Protein AF-A0A7X8I7T5-F1 (afdb_monomer_lite)

pLDDT: mean 73.9, std 13.93, range [36.28, 92.31]

Sequence (239 aa):
MKRLLLLLMLLLLLATALSAATGNLLLDAVVFGLDVATKAGKGKVEVTFPDEEEAISIRRVSLKKMRTTFEEHDFLVLDYEQRLEIYNRLSVPVAWPIAKNVIIGFGKGSKLQRDTIGSITGIVMDSASTVAVGTGLTLIIFDAILVGILGGEENIEYDELKTTAENLLFGGLIGLGVSRVVQGIMPTVYGLRYNKVLRTGLGLAKDKSDALSPSLGFAPIPTRDGRLQWQIAARIPLQ

Secondary structure (DSSP, 8-state):
-HHHHHHHHHHHHHHHHHHHHHHHHHHHHHHHHHHHHTTTT---EEE--TT-SS-EEE----HHHHHHHHHHS-GGGS-HHHHHHHHHHHPPPSHHHHHHHHHT-TTHHHHHTT-HHHHHHHHHHHHHHHHHHHHHHHHHHHHHHIIIIIS-S---S--HHHHHHHHHHHHHHHHHHHHHHHHHHHHHHHHHHHHHHHHHHTTB-TTS-BTTS-EEEEEEEE-TTS-EEEEEEEE----

Radius of gyration: 28.65 Å; chains: 1; bounding box: 88×29×82 Å

Structure (mmCIF, N/CA/C/O backbone):
data_AF-A0A7X8I7T5-F1
#
_entry.id   AF-A0A7X8I7T5-F1
#
loop_
_atom_site.group_PDB
_atom_site.id
_atom_site.type_symbol
_atom_site.label_atom_id
_atom_site.label_alt_id
_atom_site.label_comp_id
_atom_site.label_asym_id
_atom_site.label_entity_id
_atom_site.label_seq_id
_atom_site.pdbx_PDB_ins_code
_atom_site.Cartn_x
_atom_site.Cartn_y
_atom_site.Cartn_z
_atom_site.occupancy
_atom_site.B_iso_or_equiv
_atom_site.auth_seq_id
_atom_site.auth_comp_id
_atom_site.auth_asym_id
_atom_site.auth_atom_id
_atom_site.pdbx_PDB_model_num
ATOM 1 N N . MET A 1 1 ? 34.690 16.216 -36.570 1.00 46.81 1 MET A N 1
ATOM 2 C CA . MET A 1 1 ? 33.240 16.235 -36.261 1.00 46.81 1 MET A CA 1
ATOM 3 C C . MET A 1 1 ? 32.771 14.987 -35.511 1.00 46.81 1 MET A C 1
ATOM 5 O O . MET A 1 1 ? 32.241 15.147 -34.423 1.00 46.81 1 MET A O 1
ATOM 9 N N . LYS A 1 2 ? 33.052 13.761 -35.984 1.00 38.62 2 LYS A N 1
ATOM 10 C CA . LYS A 1 2 ? 32.644 12.504 -35.310 1.00 38.62 2 LYS A CA 1
ATOM 11 C C . LYS A 1 2 ? 33.072 12.390 -33.829 1.00 38.62 2 LYS A C 1
ATOM 13 O O . LYS A 1 2 ? 32.268 12.014 -32.991 1.00 38.62 2 LYS A O 1
ATOM 18 N N . ARG A 1 3 ? 34.301 12.804 -33.480 1.00 43.75 3 ARG A N 1
ATOM 19 C CA . ARG A 1 3 ? 34.809 12.795 -32.087 1.00 43.75 3 ARG A CA 1
ATOM 20 C C . ARG A 1 3 ? 34.140 13.828 -31.167 1.00 43.75 3 ARG A C 1
ATOM 22 O O . ARG A 1 3 ? 33.988 13.572 -29.982 1.00 43.75 3 ARG A O 1
ATOM 29 N N . LEU A 1 4 ? 33.721 14.970 -31.719 1.00 45.03 4 LEU A N 1
ATOM 30 C CA . LEU A 1 4 ? 33.000 16.014 -30.981 1.00 45.03 4 LEU A CA 1
ATOM 31 C C . LEU A 1 4 ? 31.572 15.550 -30.660 1.00 45.03 4 LEU A C 1
ATOM 33 O O . LEU A 1 4 ? 31.099 15.746 -29.549 1.00 45.03 4 LEU A O 1
ATOM 37 N N . LEU A 1 5 ? 30.926 14.870 -31.613 1.00 49.66 5 LEU A N 1
ATOM 38 C CA . LEU A 1 5 ? 29.599 14.277 -31.442 1.00 49.66 5 LEU A CA 1
ATOM 39 C C . LEU A 1 5 ? 29.605 13.157 -30.385 1.00 49.66 5 LEU A C 1
ATOM 41 O O . LEU A 1 5 ? 28.701 13.082 -29.563 1.00 49.66 5 LEU A O 1
ATOM 45 N N . LEU A 1 6 ? 30.667 12.345 -30.364 1.00 45.38 6 LEU A N 1
ATOM 46 C CA . LEU A 1 6 ? 30.908 11.302 -29.358 1.00 45.38 6 LEU A CA 1
ATOM 47 C C . LEU A 1 6 ? 31.056 11.887 -27.949 1.00 45.38 6 LEU A C 1
ATOM 49 O O . LEU A 1 6 ? 30.456 11.389 -27.002 1.00 45.38 6 LEU A O 1
ATOM 53 N N . LEU A 1 7 ? 31.810 12.981 -27.822 1.00 51.44 7 LEU A N 1
ATOM 54 C CA . LEU A 1 7 ? 31.984 13.689 -26.556 1.00 51.44 7 LEU A CA 1
ATOM 55 C C . LEU A 1 7 ? 30.669 14.333 -26.089 1.00 51.44 7 LEU A C 1
ATOM 57 O O . LEU A 1 7 ? 30.378 14.331 -24.898 1.00 51.44 7 LEU A O 1
ATOM 61 N N . LEU A 1 8 ? 29.846 14.810 -27.028 1.00 52.44 8 LEU A N 1
ATOM 62 C CA . LEU A 1 8 ? 28.540 15.411 -26.758 1.00 52.44 8 LEU A CA 1
ATOM 63 C C . LEU A 1 8 ? 27.481 14.365 -26.367 1.00 52.44 8 LEU A C 1
ATOM 65 O O . LEU A 1 8 ? 26.708 14.615 -25.449 1.00 52.44 8 LEU A O 1
ATOM 69 N N . MET A 1 9 ? 27.491 13.174 -26.980 1.00 53.66 9 MET A N 1
ATOM 70 C CA . MET A 1 9 ? 26.660 12.038 -26.553 1.00 53.66 9 MET A CA 1
ATOM 71 C C . MET A 1 9 ? 27.095 11.479 -25.199 1.00 53.66 9 MET A C 1
ATOM 73 O O . MET A 1 9 ? 26.235 11.176 -24.377 1.00 53.66 9 MET A O 1
ATOM 77 N N . LEU A 1 10 ? 28.403 11.385 -24.932 1.00 57.81 10 LEU A N 1
ATOM 78 C CA . LEU A 1 10 ? 28.919 10.970 -23.625 1.00 57.81 10 LEU A CA 1
ATOM 79 C C . LEU A 1 10 ? 28.536 11.985 -22.537 1.00 57.81 10 LEU A C 1
ATOM 81 O O . LEU A 1 10 ? 28.133 11.590 -21.448 1.00 57.81 10 LEU A O 1
ATOM 85 N N . LEU A 1 11 ? 28.594 13.286 -22.847 1.00 52.19 11 LEU A N 1
ATOM 86 C CA . LEU A 1 11 ? 28.099 14.360 -21.980 1.00 52.19 11 LEU A CA 1
ATOM 87 C C . LEU A 1 11 ? 26.582 14.301 -21.786 1.00 52.19 11 LEU A C 1
ATOM 89 O O . LEU A 1 11 ? 26.127 14.564 -20.680 1.0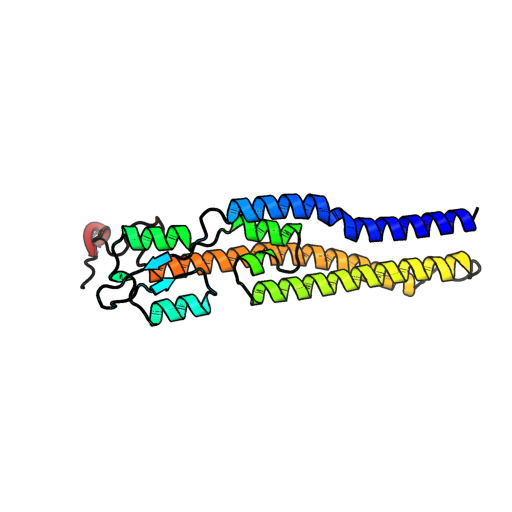0 52.19 11 LEU A O 1
ATOM 93 N N . LEU A 1 12 ? 25.802 13.912 -22.800 1.00 50.94 12 LEU A N 1
ATOM 94 C CA . LEU A 1 12 ? 24.357 13.689 -22.666 1.00 50.94 12 LEU A CA 1
ATOM 95 C C . LEU A 1 12 ? 24.042 12.458 -21.796 1.00 50.94 12 LEU A C 1
ATOM 97 O O . LEU A 1 12 ? 23.116 12.495 -20.989 1.00 50.94 12 LEU A O 1
ATOM 101 N N . LEU A 1 13 ? 24.825 11.383 -21.918 1.00 54.41 13 LEU A N 1
ATOM 102 C CA . LEU A 1 13 ? 24.761 10.174 -21.083 1.00 54.41 13 LEU A CA 1
ATOM 103 C C . LEU A 1 13 ? 25.134 10.472 -19.627 1.00 54.41 13 LEU A C 1
ATOM 105 O O . LEU A 1 13 ? 24.438 10.059 -18.702 1.00 54.41 13 LEU A O 1
ATOM 109 N N . LEU A 1 14 ? 26.193 11.255 -19.419 1.00 48.75 14 LEU A N 1
ATOM 110 C CA . LEU A 1 14 ? 26.582 11.749 -18.102 1.00 48.75 14 LEU A CA 1
ATOM 111 C C . LEU A 1 14 ? 25.528 12.702 -17.542 1.00 48.75 14 LEU A C 1
ATOM 113 O O . LEU A 1 14 ? 25.188 12.571 -16.376 1.00 48.75 14 LEU A O 1
ATOM 117 N N . ALA A 1 15 ? 24.956 13.598 -18.349 1.00 48.66 15 ALA A N 1
ATOM 118 C CA . ALA A 1 15 ? 23.913 14.528 -17.920 1.00 48.66 15 ALA A CA 1
ATOM 119 C C . ALA A 1 15 ? 22.591 13.820 -17.589 1.00 48.66 15 ALA A C 1
ATOM 121 O O . ALA A 1 15 ? 21.932 14.202 -16.626 1.00 48.66 15 ALA A O 1
ATOM 122 N N . THR A 1 16 ? 22.207 12.770 -18.319 1.00 50.34 16 THR A N 1
ATOM 123 C CA . THR A 1 16 ? 21.005 11.963 -18.029 1.00 50.34 16 THR A CA 1
ATOM 124 C C . THR A 1 16 ? 21.201 11.060 -16.810 1.00 50.34 16 THR A C 1
ATOM 126 O O . THR A 1 16 ? 20.302 10.978 -15.973 1.00 50.34 16 THR A O 1
ATOM 129 N N . ALA A 1 17 ? 22.395 10.489 -16.620 1.00 48.94 17 ALA A N 1
ATOM 130 C CA . ALA A 1 17 ? 22.768 9.791 -15.387 1.00 48.94 17 ALA A CA 1
ATOM 131 C C . ALA A 1 17 ? 22.838 10.744 -14.176 1.00 48.94 17 ALA A C 1
ATOM 133 O O . ALA A 1 17 ? 22.371 10.402 -13.088 1.00 48.94 17 ALA A O 1
ATOM 134 N N . LEU A 1 18 ? 23.336 11.974 -14.362 1.00 36.28 18 LEU A N 1
ATOM 135 C CA . LEU A 1 18 ? 23.329 13.012 -13.327 1.00 36.28 18 LEU A CA 1
ATOM 136 C C . LEU A 1 18 ? 21.911 13.517 -13.045 1.00 36.28 18 LEU A C 1
ATOM 138 O O . LEU A 1 18 ? 21.601 13.801 -11.895 1.00 36.28 18 LEU A O 1
ATOM 142 N N . SER A 1 19 ? 21.032 13.583 -14.050 1.00 42.19 19 SER A N 1
ATOM 143 C CA . SER A 1 19 ? 19.615 13.957 -13.898 1.00 42.19 19 SER A CA 1
ATOM 144 C C . SER A 1 19 ? 18.810 12.874 -13.176 1.00 42.19 19 SER A C 1
ATOM 146 O O . SER A 1 19 ? 17.924 13.202 -12.391 1.00 42.19 19 SER A O 1
ATOM 148 N N . ALA A 1 20 ? 19.164 11.595 -13.346 1.00 46.34 20 ALA A N 1
ATOM 149 C CA . ALA A 1 20 ? 18.649 10.496 -12.525 1.00 46.34 20 ALA A CA 1
ATOM 150 C C . ALA A 1 20 ? 19.131 10.578 -11.059 1.00 46.34 20 ALA A C 1
ATOM 152 O O . ALA A 1 20 ? 18.440 10.111 -10.155 1.00 46.34 20 ALA A O 1
ATOM 153 N N . ALA A 1 21 ? 20.280 11.218 -10.806 1.00 41.03 21 ALA A N 1
ATOM 154 C CA . ALA A 1 21 ? 20.811 11.457 -9.462 1.00 41.03 21 ALA A CA 1
ATOM 155 C C . ALA A 1 21 ? 20.331 12.781 -8.819 1.00 41.03 21 ALA A C 1
ATOM 157 O O . ALA A 1 21 ? 20.193 12.847 -7.600 1.00 41.03 21 ALA A O 1
ATOM 158 N N . THR A 1 22 ? 20.042 13.825 -9.608 1.00 40.91 22 THR A N 1
ATOM 159 C CA . THR A 1 22 ? 19.719 15.189 -9.125 1.00 40.91 22 THR A CA 1
ATOM 160 C C . THR A 1 22 ? 18.258 15.599 -9.296 1.00 40.91 22 THR A C 1
ATOM 162 O O . THR A 1 22 ? 17.783 16.438 -8.529 1.00 40.91 22 THR A O 1
ATOM 165 N N . GLY A 1 23 ? 17.493 14.947 -10.183 1.00 42.47 23 GLY A N 1
ATOM 166 C CA . GLY A 1 23 ? 16.029 15.085 -10.256 1.00 42.47 23 GLY A CA 1
ATOM 167 C C . GLY A 1 23 ? 15.320 14.682 -8.954 1.00 42.47 23 GLY A C 1
ATOM 168 O O . GLY A 1 23 ? 14.184 15.081 -8.707 1.00 42.47 23 GLY A O 1
ATOM 169 N N . ASN A 1 24 ? 16.034 13.971 -8.076 1.00 52.19 24 ASN A N 1
ATOM 170 C CA . ASN A 1 24 ? 15.606 13.646 -6.725 1.00 52.19 24 ASN A CA 1
ATOM 171 C C . ASN A 1 24 ? 15.614 14.836 -5.765 1.00 52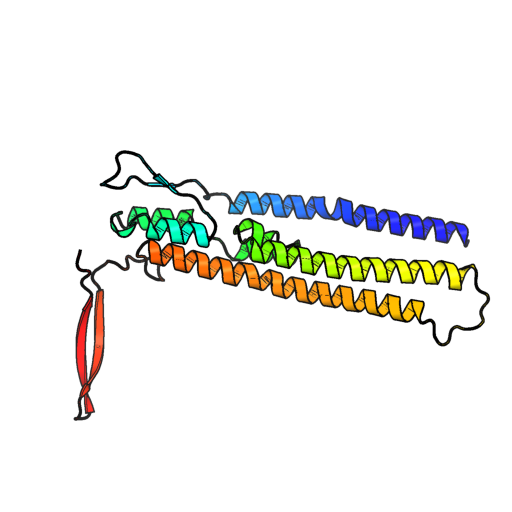.19 24 ASN A C 1
ATOM 17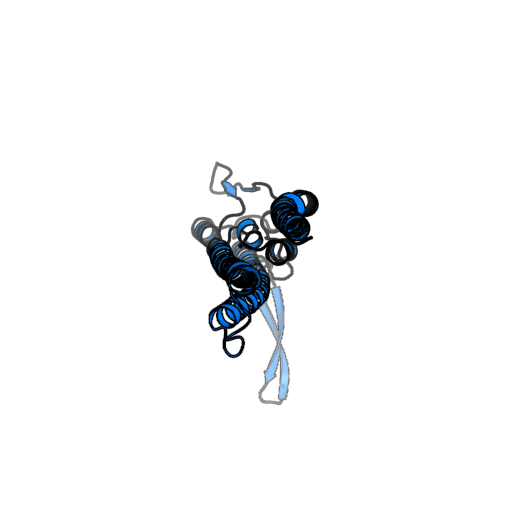3 O O . ASN A 1 24 ? 14.878 14.777 -4.803 1.00 52.19 24 ASN A O 1
ATOM 177 N N . LEU A 1 25 ? 16.364 15.925 -5.961 1.00 50.84 25 LEU A N 1
ATOM 178 C CA . LEU A 1 25 ? 16.491 16.930 -4.888 1.00 50.84 25 LEU A CA 1
ATOM 179 C C . LEU A 1 25 ? 15.225 17.775 -4.687 1.00 50.84 25 LEU A C 1
ATOM 181 O O . LEU A 1 25 ? 14.799 17.980 -3.553 1.00 50.84 25 LEU A O 1
ATOM 185 N N . LEU A 1 26 ? 14.590 18.236 -5.770 1.00 53.12 26 LEU A N 1
ATOM 186 C CA . LEU A 1 26 ? 13.339 19.002 -5.676 1.00 53.12 26 LEU A CA 1
ATOM 187 C C . LEU A 1 26 ? 12.146 18.100 -5.350 1.00 53.12 26 LEU A C 1
ATOM 189 O O . LEU A 1 26 ? 11.319 18.459 -4.512 1.00 53.12 26 LEU A O 1
ATOM 193 N N . LEU A 1 27 ? 12.076 16.914 -5.963 1.00 56.34 27 LEU A N 1
ATOM 194 C CA . LEU A 1 27 ? 11.039 15.936 -5.643 1.00 56.34 27 LEU A CA 1
ATOM 195 C C . LEU A 1 27 ? 11.195 15.399 -4.219 1.00 56.34 27 LEU A C 1
ATOM 197 O O . LEU A 1 27 ? 10.199 15.358 -3.509 1.00 56.34 27 LEU A O 1
ATOM 201 N N . ASP A 1 28 ? 12.401 15.072 -3.751 1.00 60.19 28 ASP A N 1
ATOM 202 C CA . ASP A 1 28 ? 12.624 14.632 -2.369 1.00 60.19 28 ASP A CA 1
ATOM 203 C C . ASP A 1 28 ? 12.369 15.761 -1.378 1.00 60.19 28 ASP A C 1
ATOM 205 O O . ASP A 1 28 ? 11.808 15.481 -0.328 1.00 60.19 28 ASP A O 1
ATOM 209 N N . ALA A 1 29 ? 12.691 17.022 -1.682 1.00 60.16 29 ALA A N 1
ATOM 210 C CA . ALA A 1 29 ? 12.359 18.141 -0.797 1.00 60.16 29 ALA A CA 1
ATOM 211 C C . ALA A 1 29 ? 10.838 18.343 -0.668 1.00 60.16 29 ALA A C 1
ATOM 213 O O . ALA A 1 29 ? 10.324 18.472 0.445 1.00 60.16 29 ALA A O 1
ATOM 214 N N . VAL A 1 30 ? 10.098 18.308 -1.784 1.00 62.25 30 VAL A N 1
ATOM 215 C CA . VAL A 1 30 ? 8.625 18.398 -1.784 1.00 62.25 30 VAL A CA 1
ATOM 216 C C . VAL A 1 30 ? 8.007 17.183 -1.091 1.00 62.25 30 VAL A C 1
ATOM 218 O O . VAL A 1 30 ? 7.112 17.326 -0.257 1.00 62.25 30 VAL A O 1
ATOM 221 N N . VAL A 1 31 ? 8.509 15.982 -1.382 1.00 67.25 31 VAL A N 1
ATOM 222 C CA . VAL A 1 31 ? 8.061 14.730 -0.762 1.00 67.25 31 VAL A CA 1
ATOM 223 C C . VAL A 1 31 ? 8.371 14.714 0.726 1.00 67.25 31 VAL A C 1
ATOM 225 O O . VAL A 1 31 ? 7.532 14.271 1.506 1.00 67.25 31 VAL A O 1
ATOM 228 N N . PHE A 1 32 ? 9.538 15.199 1.137 1.00 65.94 32 PHE A N 1
ATOM 229 C CA . PHE A 1 32 ? 9.932 15.315 2.534 1.00 65.94 32 PHE A CA 1
ATOM 230 C C . PHE A 1 32 ? 9.045 16.327 3.260 1.00 65.94 32 PHE A C 1
ATOM 232 O O . PHE A 1 32 ? 8.512 16.010 4.323 1.00 65.94 32 PHE A O 1
ATOM 239 N N . GLY A 1 33 ? 8.799 17.495 2.659 1.00 60.97 33 GLY A N 1
ATOM 240 C CA . GLY A 1 33 ? 7.882 18.504 3.190 1.00 60.97 33 GLY A CA 1
ATOM 241 C C . GLY A 1 33 ? 6.463 17.961 3.391 1.00 60.97 33 GLY A C 1
ATOM 242 O O . GLY A 1 33 ? 5.884 18.130 4.466 1.00 60.97 33 GLY A O 1
ATOM 243 N N . LEU A 1 34 ? 5.923 17.223 2.413 1.00 66.56 34 LEU A N 1
ATOM 244 C CA . LEU A 1 34 ? 4.603 16.594 2.543 1.00 66.56 34 LEU A CA 1
ATOM 245 C C . LEU A 1 34 ? 4.599 15.386 3.495 1.00 66.56 34 LEU A C 1
ATOM 247 O O . LEU A 1 34 ? 3.617 15.158 4.203 1.00 66.56 34 LEU A O 1
ATOM 251 N N . ASP A 1 35 ? 5.688 14.619 3.574 1.00 69.06 35 ASP A N 1
ATOM 252 C CA . ASP A 1 35 ? 5.851 13.554 4.570 1.00 69.06 35 ASP A CA 1
ATOM 253 C C . ASP A 1 35 ? 5.826 14.125 5.993 1.00 69.06 35 ASP A C 1
ATOM 255 O O . ASP A 1 35 ? 5.222 13.519 6.880 1.00 69.06 35 ASP A O 1
ATOM 259 N N . VAL A 1 36 ? 6.464 15.276 6.220 1.00 64.75 36 VAL A N 1
ATOM 260 C CA . VAL A 1 36 ? 6.452 15.978 7.511 1.00 64.75 36 VAL A CA 1
ATOM 261 C C . VAL A 1 36 ? 5.051 16.517 7.808 1.00 64.75 36 VAL A C 1
ATOM 263 O O . VAL A 1 36 ? 4.506 16.220 8.873 1.00 64.75 36 VAL A O 1
ATOM 266 N N . ALA A 1 37 ? 4.414 17.195 6.849 1.00 59.91 37 ALA A N 1
ATOM 267 C CA . ALA A 1 37 ? 3.061 17.732 7.011 1.00 59.91 37 ALA A CA 1
ATOM 268 C C . ALA A 1 37 ? 2.021 16.635 7.298 1.00 59.91 37 ALA A C 1
ATOM 270 O O . ALA A 1 37 ? 1.160 16.787 8.160 1.00 59.91 37 ALA A O 1
ATOM 271 N N . THR A 1 38 ? 2.132 15.477 6.641 1.00 62.22 38 THR A N 1
ATOM 272 C CA . THR A 1 38 ? 1.220 14.343 6.867 1.00 62.22 38 THR A CA 1
ATOM 273 C C . THR A 1 38 ? 1.568 13.511 8.102 1.00 62.22 38 THR A C 1
ATOM 275 O O . THR A 1 38 ? 0.809 12.602 8.452 1.00 62.22 38 THR A O 1
ATOM 278 N N . LYS A 1 39 ? 2.717 13.742 8.750 1.00 62.03 39 LYS A N 1
ATOM 279 C CA . LYS A 1 39 ? 3.079 13.132 10.041 1.00 62.03 39 LYS A CA 1
ATOM 280 C C . LYS A 1 39 ? 2.595 13.944 11.242 1.00 62.03 39 LYS A C 1
ATOM 282 O O . LYS A 1 39 ? 2.525 13.365 12.326 1.00 62.03 39 LYS A O 1
ATOM 287 N N . ALA A 1 40 ? 2.217 15.211 11.063 1.00 44.91 40 ALA A N 1
ATOM 288 C CA . ALA A 1 40 ? 1.572 16.004 12.105 1.00 44.91 40 ALA A CA 1
ATOM 289 C C . ALA A 1 40 ? 0.288 15.284 12.572 1.00 44.91 40 ALA A C 1
ATOM 291 O O . ALA A 1 40 ? -0.642 15.089 11.794 1.00 44.91 40 ALA A O 1
ATOM 292 N N . GLY A 1 41 ? 0.289 14.779 13.812 1.00 47.97 41 GLY A N 1
ATOM 293 C CA . GLY A 1 41 ? -0.805 13.988 14.401 1.00 47.97 41 GLY A CA 1
ATOM 294 C C . GLY A 1 41 ? -0.563 12.474 14.530 1.00 47.97 41 GLY A C 1
ATOM 295 O O . GLY A 1 41 ? -1.400 11.768 15.088 1.00 47.97 41 GLY A O 1
ATOM 296 N N . LYS A 1 42 ? 0.578 11.943 14.064 1.00 60.81 42 LYS A N 1
ATOM 297 C CA . LYS A 1 42 ? 0.902 10.501 14.129 1.00 60.81 42 LYS A CA 1
ATOM 298 C C . LYS A 1 42 ? 1.764 10.161 15.348 1.00 60.81 42 LYS A C 1
ATOM 300 O O . LYS A 1 42 ? 2.952 9.877 15.213 1.00 60.81 42 LYS A O 1
ATOM 305 N N . GLY A 1 43 ? 1.157 10.190 16.530 1.00 63.91 43 GLY A N 1
ATOM 306 C CA . GLY A 1 43 ? 1.796 9.804 17.793 1.00 63.91 43 GLY A CA 1
ATOM 307 C C . GLY A 1 43 ? 1.367 8.424 18.293 1.00 63.91 43 GLY A C 1
ATOM 308 O O . GLY A 1 43 ? 0.335 7.895 17.880 1.00 63.91 43 GLY A O 1
ATOM 309 N N . LYS A 1 44 ? 2.171 7.851 19.196 1.00 72.06 44 LYS A N 1
ATOM 310 C CA . LYS A 1 44 ? 1.742 6.794 20.125 1.00 72.06 44 LYS A CA 1
ATOM 311 C C . LYS A 1 44 ? 0.498 7.298 20.877 1.00 72.06 44 LYS A C 1
ATOM 313 O O . LYS A 1 44 ? 0.433 8.481 21.211 1.00 72.06 44 LYS A O 1
ATOM 318 N N . VAL A 1 45 ? -0.479 6.428 21.089 1.00 79.38 45 VAL A N 1
ATOM 319 C CA . VAL A 1 45 ? -1.626 6.678 21.966 1.00 79.38 45 VAL A CA 1
ATOM 320 C C . VAL A 1 45 ? -1.460 5.761 23.159 1.00 79.38 45 VAL A C 1
ATOM 322 O O . VAL A 1 45 ? -1.215 4.572 22.978 1.00 79.38 45 VAL A O 1
ATOM 325 N N . GLU A 1 46 ? -1.511 6.320 24.355 1.00 80.19 46 GLU A N 1
ATOM 326 C CA . GLU A 1 46 ? -1.476 5.545 25.590 1.00 80.19 46 GLU A CA 1
ATOM 327 C C . GLU A 1 46 ? -2.915 5.355 26.046 1.00 80.19 46 GLU A C 1
ATOM 329 O O . GLU A 1 46 ? -3.693 6.308 26.054 1.00 80.19 46 GLU A O 1
ATOM 334 N N . VAL A 1 47 ? -3.275 4.107 26.319 1.00 78.31 47 VAL A N 1
ATOM 335 C CA . VAL A 1 47 ? -4.625 3.706 26.700 1.00 78.31 47 VAL A CA 1
ATOM 336 C C . VAL A 1 47 ? -4.519 2.928 27.996 1.00 78.31 47 VAL A C 1
ATOM 338 O O . VAL A 1 47 ? -3.805 1.933 28.051 1.00 78.31 47 VAL A O 1
ATOM 341 N N . THR A 1 48 ? -5.225 3.377 29.023 1.00 76.00 48 THR A N 1
ATOM 342 C CA . THR A 1 48 ? -5.345 2.654 30.289 1.00 76.00 48 THR A CA 1
ATOM 343 C C . THR A 1 48 ? -6.666 1.900 30.271 1.00 76.00 48 THR A C 1
ATOM 345 O O . THR A 1 48 ? -7.719 2.523 30.128 1.00 76.00 48 THR A O 1
ATOM 348 N N . PHE A 1 49 ? -6.610 0.574 30.369 1.00 75.94 49 PHE A N 1
ATOM 349 C CA . PHE A 1 49 ? -7.808 -0.254 30.492 1.00 75.94 49 PHE A CA 1
ATOM 350 C C . PHE A 1 49 ? -8.218 -0.345 31.966 1.00 75.94 49 PHE A C 1
ATOM 352 O O . PHE A 1 49 ? -7.342 -0.320 32.824 1.00 75.94 49 PHE A O 1
ATOM 359 N N . PRO A 1 50 ? -9.517 -0.465 32.293 1.00 67.62 50 PRO A N 1
ATOM 360 C CA . PRO A 1 50 ? -9.956 -0.546 33.690 1.00 67.62 50 PRO A CA 1
ATOM 361 C C . PRO A 1 50 ? -9.372 -1.737 34.457 1.00 67.62 50 PRO A C 1
ATOM 363 O O . PRO A 1 50 ? -9.182 -1.645 35.665 1.00 67.62 50 PRO A O 1
ATOM 366 N N . ASP A 1 51 ? -9.066 -2.822 33.743 1.00 68.00 51 ASP A N 1
ATOM 367 C CA . ASP A 1 51 ? -8.551 -4.072 34.308 1.00 68.00 51 ASP A CA 1
ATOM 368 C C . ASP A 1 51 ? -7.011 -4.151 34.305 1.00 68.00 51 ASP A C 1
ATOM 370 O O . ASP A 1 51 ? -6.443 -5.149 34.749 1.00 68.00 51 ASP A O 1
ATOM 374 N N . GLU A 1 52 ? -6.318 -3.115 33.816 1.00 68.88 52 GLU A N 1
ATOM 375 C CA . GLU A 1 52 ? -4.857 -3.077 33.727 1.00 68.88 52 GLU A CA 1
ATOM 376 C C . GLU A 1 52 ? -4.287 -1.850 34.455 1.00 68.88 52 GLU A C 1
ATOM 378 O O . GLU A 1 52 ? -4.642 -0.708 34.170 1.00 68.88 52 GLU A O 1
ATOM 383 N N . GLU A 1 53 ? -3.354 -2.073 35.387 1.00 61.78 53 GLU A N 1
ATOM 384 C CA . GLU A 1 53 ? -2.704 -0.987 36.142 1.00 61.78 53 GLU A CA 1
ATOM 385 C C . GLU A 1 53 ? -1.740 -0.149 35.278 1.00 61.78 53 GLU A C 1
ATOM 387 O O . GLU A 1 53 ? -1.432 0.996 35.615 1.00 61.78 53 GLU A O 1
ATOM 392 N N . GLU A 1 54 ? -1.273 -0.690 34.147 1.00 69.62 54 GLU A N 1
ATOM 393 C CA . GLU A 1 54 ? -0.329 -0.027 33.247 1.00 69.62 54 GLU A CA 1
ATOM 394 C C . GLU A 1 54 ? -0.994 0.451 31.950 1.00 69.62 54 GLU A C 1
ATOM 396 O O . GLU A 1 54 ? -1.826 -0.220 31.345 1.00 69.62 54 GLU A O 1
ATOM 401 N N . ALA A 1 55 ? -0.587 1.630 31.473 1.00 74.19 55 ALA A N 1
ATOM 402 C CA . ALA A 1 55 ? -1.069 2.161 30.205 1.00 74.19 55 ALA A CA 1
ATOM 403 C C . ALA A 1 55 ? -0.463 1.395 29.013 1.00 74.19 55 ALA A C 1
ATOM 405 O O . ALA A 1 55 ? 0.752 1.431 28.774 1.00 74.19 55 ALA A O 1
ATOM 406 N N . ILE A 1 56 ? -1.311 0.783 28.184 1.00 77.06 56 ILE A N 1
ATOM 407 C CA . ILE A 1 56 ? -0.891 0.153 26.936 1.00 77.06 56 ILE A CA 1
ATOM 408 C C . ILE A 1 56 ? -0.584 1.216 25.884 1.00 77.06 56 ILE A C 1
ATOM 410 O O . ILE A 1 56 ? -1.391 2.057 25.487 1.00 77.06 56 ILE A O 1
ATOM 414 N N . SER A 1 57 ? 0.619 1.097 25.337 1.00 77.19 57 SER A N 1
ATOM 415 C CA . SER A 1 57 ? 1.072 1.824 24.163 1.00 77.19 57 SER A CA 1
ATOM 416 C C . SER A 1 57 ? 0.462 1.289 22.866 1.00 77.19 57 SER A C 1
ATOM 418 O O . SER A 1 57 ? 0.974 0.323 22.285 1.00 77.19 57 SER A O 1
ATOM 420 N N . ILE A 1 58 ? -0.464 2.025 22.270 1.00 79.44 58 ILE A N 1
ATOM 421 C CA . ILE A 1 58 ? -0.998 1.702 20.951 1.00 79.44 58 ILE A CA 1
ATOM 422 C C . ILE A 1 58 ? -0.390 2.617 19.905 1.00 79.44 58 ILE A C 1
ATOM 424 O O . ILE A 1 58 ? -0.336 3.841 20.007 1.00 79.44 58 ILE A O 1
ATOM 428 N N . ARG A 1 59 ? 0.096 1.996 18.840 1.00 83.25 59 ARG A N 1
ATOM 429 C CA . ARG A 1 59 ? 0.648 2.696 17.688 1.00 83.25 59 ARG A CA 1
ATOM 430 C C . ARG A 1 59 ? 0.034 2.136 16.428 1.00 83.25 59 ARG A C 1
ATOM 432 O O . ARG A 1 59 ? -0.436 1.003 16.390 1.00 83.25 59 ARG A O 1
ATOM 439 N N . ARG A 1 60 ? 0.143 2.899 15.344 1.00 80.94 60 ARG A N 1
ATOM 440 C CA . ARG A 1 60 ? -0.122 2.360 14.012 1.00 80.94 60 ARG A CA 1
ATOM 441 C C . ARG A 1 60 ? 0.783 1.141 13.823 1.00 80.94 60 ARG A C 1
ATOM 443 O O . ARG A 1 60 ? 1.979 1.232 14.108 1.00 80.94 60 ARG A O 1
ATOM 450 N N . VAL A 1 61 ? 0.250 0.030 13.341 1.00 84.31 61 VAL A N 1
ATOM 451 C CA . VAL A 1 61 ? 0.994 -1.219 13.092 1.00 84.31 61 VAL A CA 1
ATOM 452 C C . VAL A 1 61 ? 0.541 -1.821 11.760 1.00 84.31 61 VAL A C 1
ATOM 454 O O . VAL A 1 61 ? -0.182 -1.170 11.012 1.00 84.31 61 VAL A O 1
ATOM 457 N N . SER A 1 62 ? 1.021 -3.010 11.395 1.00 85.31 62 SER A N 1
ATOM 458 C CA . SER A 1 62 ? 0.482 -3.727 10.235 1.00 85.31 62 SER A CA 1
ATOM 459 C C . SER A 1 62 ? -0.946 -4.201 10.517 1.00 85.31 62 SER A C 1
ATOM 461 O O . SER A 1 62 ? -1.313 -4.424 11.671 1.00 85.31 62 SER A O 1
ATOM 463 N N . LEU A 1 63 ? -1.745 -4.410 9.466 1.00 87.44 63 LEU A N 1
ATOM 464 C CA . LEU A 1 63 ? -3.119 -4.907 9.602 1.00 87.44 63 LEU A CA 1
ATOM 465 C C . LEU A 1 63 ? -3.196 -6.211 10.412 1.00 87.44 63 LEU A C 1
ATOM 467 O O . LEU A 1 63 ? -4.088 -6.362 11.238 1.00 87.44 63 LEU A O 1
ATOM 471 N N . LYS A 1 64 ? -2.245 -7.130 10.194 1.00 88.56 64 LYS A N 1
ATOM 472 C CA . LYS A 1 64 ? -2.155 -8.392 10.940 1.00 88.56 64 LYS A CA 1
ATOM 473 C C . LYS A 1 64 ? -1.995 -8.130 12.436 1.00 88.56 64 LYS A C 1
ATOM 475 O O . LYS A 1 64 ? -2.782 -8.634 13.218 1.00 88.56 64 LYS A O 1
ATOM 480 N N . LYS A 1 65 ? -1.022 -7.294 12.810 1.00 87.62 65 LYS A N 1
ATOM 481 C CA . LYS A 1 65 ? -0.755 -6.979 14.215 1.00 87.62 65 LYS A CA 1
ATOM 482 C C . LYS A 1 65 ? -1.919 -6.231 14.867 1.00 87.62 65 LYS A C 1
ATOM 484 O O . LYS A 1 65 ? -2.236 -6.514 16.006 1.00 87.62 65 LYS A O 1
ATOM 489 N N . MET A 1 66 ? -2.578 -5.331 14.134 1.00 88.69 66 MET A N 1
ATOM 490 C CA . MET A 1 66 ? -3.763 -4.626 14.629 1.00 88.69 66 MET A CA 1
ATOM 491 C C . MET A 1 66 ? -4.922 -5.585 14.926 1.00 88.69 66 MET A C 1
ATOM 493 O O . MET A 1 66 ? -5.602 -5.406 15.924 1.00 88.69 66 MET A O 1
ATOM 497 N N . ARG A 1 67 ? -5.147 -6.597 14.075 1.00 90.12 67 ARG A N 1
ATOM 498 C CA . ARG A 1 67 ? -6.170 -7.621 14.335 1.00 90.12 67 ARG A CA 1
ATOM 499 C C . ARG A 1 67 ? -5.864 -8.406 15.600 1.00 90.12 67 ARG A C 1
ATOM 501 O O . ARG A 1 67 ? -6.736 -8.501 16.442 1.00 90.12 67 ARG A O 1
ATOM 508 N N . THR A 1 68 ? -4.622 -8.861 15.750 1.00 89.31 68 THR A N 1
ATOM 509 C CA . THR A 1 68 ? -4.177 -9.554 16.962 1.00 89.31 68 THR A CA 1
ATOM 510 C C . THR A 1 68 ? -4.395 -8.696 18.211 1.00 89.31 68 THR A C 1
ATOM 512 O O . THR A 1 68 ? -4.963 -9.177 19.173 1.00 89.31 68 THR A O 1
ATOM 515 N N . THR A 1 69 ? -4.084 -7.396 18.168 1.00 87.81 69 THR A N 1
ATOM 516 C CA . THR A 1 69 ? -4.349 -6.493 19.304 1.00 87.81 69 THR A CA 1
ATOM 517 C C . THR A 1 69 ? -5.841 -6.367 19.647 1.00 87.81 69 THR A C 1
ATOM 519 O O . THR A 1 69 ? -6.170 -6.261 20.819 1.00 87.81 69 THR A O 1
ATOM 522 N N . PHE A 1 70 ? -6.746 -6.392 18.662 1.00 89.00 70 PHE A N 1
ATOM 523 C CA . PHE A 1 70 ? -8.198 -6.400 18.914 1.00 89.00 70 PHE A CA 1
ATOM 524 C C . PHE A 1 70 ? -8.743 -7.762 19.360 1.00 89.00 70 PHE A C 1
ATOM 526 O O . PHE A 1 70 ? -9.861 -7.830 19.854 1.00 89.00 70 PHE A O 1
ATOM 533 N N . GLU A 1 71 ? -7.999 -8.842 19.131 1.00 88.56 71 GLU A N 1
ATOM 534 C CA . GLU A 1 71 ? -8.316 -10.173 19.655 1.00 88.56 71 GLU A CA 1
ATOM 535 C C . GLU A 1 71 ? -7.816 -10.324 21.102 1.00 88.56 71 GLU A C 1
ATOM 537 O O . GLU A 1 71 ? -8.442 -11.024 21.889 1.00 88.56 71 GLU A O 1
ATOM 542 N N . GLU A 1 72 ? -6.705 -9.664 21.445 1.00 87.38 72 GLU A N 1
ATOM 543 C CA . GLU A 1 72 ? -6.070 -9.704 22.769 1.00 87.38 72 GLU A CA 1
ATOM 544 C C . GLU A 1 72 ? -6.715 -8.746 23.783 1.00 87.38 72 GLU A C 1
ATOM 546 O O . GLU A 1 72 ? -6.761 -9.074 24.965 1.00 87.38 72 GLU A O 1
ATOM 551 N N . HIS A 1 73 ? -7.217 -7.586 23.344 1.00 86.31 73 HIS A N 1
ATOM 552 C CA . HIS A 1 73 ? -7.780 -6.561 24.230 1.00 86.31 73 HIS A CA 1
ATOM 553 C C . HIS A 1 73 ? -9.159 -6.095 23.756 1.00 86.31 73 HIS A C 1
ATOM 555 O O . HIS A 1 73 ? -9.360 -5.835 22.564 1.00 86.31 73 HIS A O 1
ATOM 561 N N . ASP A 1 74 ? -10.087 -5.913 24.701 1.00 85.69 74 ASP A N 1
ATOM 562 C CA . ASP A 1 74 ? -11.412 -5.365 24.416 1.00 85.69 74 ASP A CA 1
ATOM 563 C C . ASP A 1 74 ? -11.423 -3.832 24.507 1.00 85.69 74 ASP A C 1
ATOM 565 O O . ASP A 1 74 ? -11.417 -3.222 25.575 1.00 85.69 74 ASP A O 1
ATOM 569 N N . PHE A 1 75 ? -11.471 -3.192 23.341 1.00 86.00 75 PHE A N 1
ATOM 570 C CA . PHE A 1 75 ? -11.519 -1.738 23.205 1.00 86.00 75 PHE A CA 1
ATOM 571 C C . PHE A 1 75 ? -12.903 -1.136 23.421 1.00 86.00 75 PHE A C 1
ATOM 573 O O . PHE A 1 75 ? -13.020 0.091 23.482 1.00 86.00 75 PHE A O 1
ATOM 580 N N . LEU A 1 76 ? -13.949 -1.958 23.505 1.00 85.31 76 LEU A N 1
ATOM 581 C CA . LEU A 1 76 ? -15.320 -1.490 23.700 1.00 85.31 76 LEU A CA 1
ATOM 582 C C . LEU A 1 76 ? -15.557 -0.990 25.129 1.00 85.31 76 LEU A C 1
ATOM 584 O O . LEU A 1 76 ? -16.476 -0.203 25.345 1.00 85.31 76 LEU A O 1
ATOM 588 N N . VAL A 1 77 ? -14.688 -1.382 26.065 1.00 85.50 77 VAL A N 1
ATOM 589 C CA . VAL A 1 77 ? -14.679 -0.922 27.459 1.00 85.50 77 VAL A CA 1
ATOM 590 C C . VAL A 1 77 ? -14.305 0.565 27.578 1.00 85.50 77 VAL A C 1
ATOM 592 O O . VAL A 1 77 ? -14.693 1.229 28.533 1.00 85.50 77 VAL A O 1
ATOM 595 N N . LEU A 1 78 ? -13.573 1.111 26.603 1.00 84.75 78 LEU A N 1
ATOM 596 C CA . LEU A 1 78 ? -13.163 2.518 26.595 1.00 84.75 78 LEU A CA 1
ATOM 597 C C . LEU A 1 78 ? -14.329 3.445 26.254 1.00 84.75 78 LEU A C 1
ATOM 599 O O . LEU A 1 78 ? -15.180 3.092 25.436 1.00 84.75 78 LEU A O 1
ATOM 603 N N . ASP A 1 79 ? -14.295 4.675 26.763 1.00 87.75 79 ASP A N 1
ATOM 604 C CA . ASP A 1 79 ? -15.287 5.693 26.416 1.00 87.75 79 ASP A CA 1
ATOM 605 C C . ASP A 1 79 ? -15.243 6.055 24.927 1.00 87.75 79 ASP A C 1
ATOM 607 O O . ASP A 1 79 ? -14.190 6.043 24.280 1.00 87.75 79 ASP A O 1
ATOM 611 N N . TYR A 1 80 ? -16.396 6.451 24.377 1.00 86.75 80 TYR A N 1
ATOM 612 C CA . TYR A 1 80 ? -16.521 6.833 22.968 1.00 86.75 80 TYR A CA 1
ATOM 613 C C . TYR A 1 80 ? -15.473 7.873 22.537 1.00 86.75 80 TYR A C 1
ATOM 615 O O . TYR A 1 80 ? -14.849 7.703 21.489 1.00 86.75 80 TYR A O 1
ATOM 623 N N . GLU A 1 81 ? -15.232 8.905 23.349 1.00 87.88 81 GLU A N 1
ATOM 624 C CA . GLU A 1 81 ? -14.251 9.954 23.037 1.00 87.88 81 GLU A CA 1
ATOM 625 C C . GLU A 1 81 ? -12.824 9.398 22.934 1.00 87.88 81 GLU A C 1
ATOM 627 O O . GLU A 1 81 ? -12.082 9.741 22.010 1.00 87.88 81 GLU A O 1
ATOM 632 N N . GLN A 1 82 ? -12.458 8.455 23.810 1.00 87.06 82 GLN A N 1
ATOM 633 C CA . GLN A 1 82 ? -11.162 7.776 23.755 1.00 87.06 82 GLN A CA 1
ATOM 634 C C . GLN A 1 82 ? -11.054 6.912 22.492 1.00 87.06 82 GLN A C 1
ATOM 636 O O . GLN A 1 82 ? -10.055 6.978 21.768 1.00 87.06 82 GLN A O 1
ATOM 641 N N . ARG A 1 83 ? -12.106 6.148 22.162 1.00 90.50 83 ARG A N 1
ATOM 642 C CA . ARG A 1 83 ? -12.163 5.335 20.932 1.00 90.50 83 ARG A CA 1
ATOM 643 C C . ARG A 1 83 ? -12.058 6.209 19.678 1.00 90.50 83 ARG A C 1
ATOM 645 O O . ARG A 1 83 ? -11.328 5.869 18.739 1.00 90.50 83 ARG A O 1
ATOM 652 N N . LEU A 1 84 ? -12.731 7.358 19.664 1.00 89.38 84 LEU A N 1
ATOM 653 C CA . LEU A 1 84 ? -12.683 8.323 18.568 1.00 89.38 84 LEU A CA 1
ATOM 654 C C . LEU A 1 84 ? -11.293 8.961 18.426 1.00 89.38 84 LEU A C 1
ATOM 656 O O . LEU A 1 84 ? -10.796 9.100 17.301 1.00 89.38 84 LEU A O 1
ATOM 660 N N . GLU A 1 85 ? -10.634 9.307 19.534 1.00 88.94 85 GLU A N 1
ATOM 661 C CA . GLU A 1 85 ? -9.266 9.831 19.517 1.00 88.94 85 GLU A CA 1
ATOM 662 C C . GLU A 1 85 ? -8.276 8.802 18.951 1.00 88.94 85 GLU A C 1
ATOM 664 O O . GLU A 1 85 ? -7.492 9.132 18.047 1.00 88.94 85 GLU A O 1
ATOM 669 N N . ILE A 1 86 ? -8.354 7.546 19.410 1.00 89.00 86 ILE A N 1
ATOM 670 C CA . ILE A 1 86 ? -7.534 6.441 18.889 1.00 89.00 86 ILE A CA 1
ATOM 671 C C . ILE A 1 86 ? -7.747 6.311 17.378 1.00 89.00 86 ILE A C 1
ATOM 673 O O . ILE A 1 86 ? -6.774 6.256 16.616 1.00 89.00 86 ILE A O 1
ATOM 677 N N . TYR A 1 87 ? -9.002 6.320 16.916 1.00 90.00 87 TYR A N 1
ATOM 678 C CA . TYR A 1 87 ? -9.301 6.261 15.487 1.00 90.00 87 TYR A CA 1
ATOM 679 C C . TYR A 1 87 ? -8.674 7.436 14.724 1.00 90.00 87 TYR A C 1
ATOM 681 O O . TYR A 1 87 ? -7.973 7.222 13.730 1.00 90.00 87 TYR A O 1
ATOM 689 N N . ASN A 1 88 ? -8.881 8.672 15.183 1.00 87.75 88 ASN A N 1
ATOM 690 C CA . ASN A 1 88 ? -8.390 9.865 14.494 1.00 87.75 88 ASN A CA 1
ATOM 691 C C . ASN A 1 88 ? -6.854 9.882 14.400 1.00 87.75 88 ASN A C 1
ATOM 693 O O . ASN A 1 88 ? -6.322 10.167 13.324 1.00 87.75 88 ASN A O 1
ATOM 697 N N . ARG A 1 89 ? -6.139 9.483 15.461 1.00 86.44 89 ARG A N 1
ATOM 698 C CA . ARG A 1 89 ? -4.664 9.419 15.469 1.00 86.44 89 ARG A CA 1
ATOM 699 C C . ARG A 1 89 ? -4.103 8.253 14.648 1.00 86.44 89 ARG A C 1
ATOM 701 O O . ARG A 1 89 ? -3.088 8.390 13.951 1.00 86.44 89 ARG A O 1
ATOM 708 N N . LEU A 1 90 ? -4.733 7.079 14.718 1.00 88.06 90 LEU A N 1
ATOM 709 C CA . LEU A 1 90 ? -4.192 5.861 14.105 1.00 88.06 90 LEU A CA 1
ATOM 710 C C . LEU A 1 90 ? -4.642 5.643 12.657 1.00 88.06 90 LEU A C 1
ATOM 712 O O . LEU A 1 90 ? -3.937 4.935 11.924 1.00 88.06 90 LEU A O 1
ATOM 716 N N . SER A 1 91 ? -5.737 6.278 12.224 1.00 86.56 91 SER A N 1
ATOM 717 C CA . SER A 1 91 ? -6.271 6.162 10.863 1.00 86.56 91 SER A CA 1
ATOM 718 C C . SER A 1 91 ? -5.225 6.486 9.795 1.00 86.56 91 SER A C 1
ATOM 720 O O . SER A 1 91 ? -4.383 7.384 9.911 1.00 86.56 91 SER A O 1
ATOM 722 N N . VAL A 1 92 ? -5.234 5.701 8.726 1.00 83.75 92 VAL A N 1
ATOM 723 C CA . VAL A 1 92 ? -4.259 5.814 7.649 1.00 83.75 92 VAL A CA 1
ATOM 724 C C . VAL A 1 92 ? -4.789 6.786 6.594 1.00 83.75 92 VAL A C 1
ATOM 726 O O . VAL A 1 92 ? -5.874 6.553 6.055 1.00 83.75 92 VAL A O 1
ATOM 729 N N . PRO A 1 93 ? -4.037 7.856 6.257 1.00 81.75 93 PRO A N 1
ATOM 730 C CA . PRO A 1 93 ? -4.390 8.704 5.132 1.00 81.75 93 PRO A CA 1
ATOM 731 C C . PRO A 1 93 ? -4.217 7.912 3.835 1.00 81.75 93 PRO A C 1
ATOM 733 O O . PRO A 1 93 ? -3.232 7.191 3.660 1.00 81.75 93 PRO A O 1
ATOM 736 N N . VAL A 1 94 ? -5.177 8.054 2.927 1.00 81.06 94 VAL A N 1
ATOM 737 C CA . VAL A 1 94 ? -5.206 7.310 1.662 1.00 81.06 94 VAL A CA 1
ATOM 738 C C . VAL A 1 94 ? -4.536 8.109 0.541 1.00 81.06 94 VAL A C 1
ATOM 740 O O . VAL A 1 94 ? -3.669 7.580 -0.146 1.00 81.06 94 VAL A O 1
ATOM 743 N N . ALA A 1 95 ? -4.844 9.404 0.422 1.00 83.81 95 ALA A N 1
ATOM 744 C CA . ALA A 1 95 ? -4.376 10.250 -0.679 1.00 83.81 95 ALA A CA 1
ATOM 745 C C . ALA A 1 95 ? -2.843 10.357 -0.779 1.00 83.81 95 ALA A C 1
ATOM 747 O O . ALA A 1 95 ? -2.282 10.174 -1.856 1.00 83.81 95 ALA A O 1
ATOM 748 N N . TRP A 1 96 ? -2.148 10.611 0.336 1.00 86.12 96 TRP A N 1
ATOM 749 C CA . TRP A 1 96 ? -0.696 10.813 0.299 1.00 86.12 96 TRP A CA 1
ATOM 750 C C . TRP A 1 96 ? 0.092 9.555 -0.107 1.00 86.12 96 TRP A C 1
ATOM 75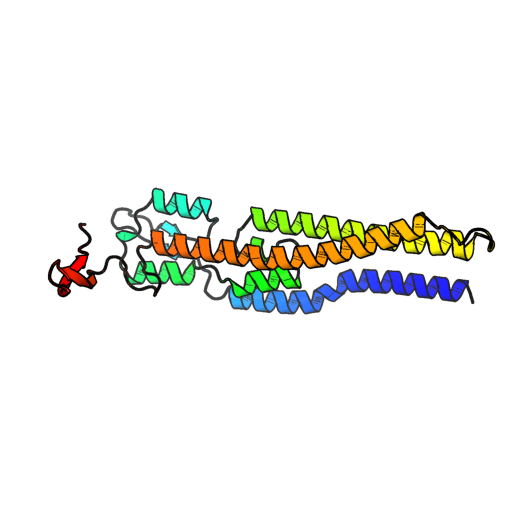2 O O . TRP A 1 96 ? 0.930 9.637 -1.003 1.00 86.12 96 TRP A O 1
ATOM 762 N N . PRO A 1 97 ? -0.187 8.369 0.462 1.00 85.75 97 PRO A N 1
ATOM 763 C CA . PRO A 1 97 ? 0.405 7.124 -0.020 1.00 85.75 97 PRO A CA 1
ATOM 764 C C . PRO A 1 97 ? 0.165 6.834 -1.504 1.00 85.75 97 PRO A C 1
ATOM 766 O O . PRO A 1 97 ? 1.091 6.372 -2.167 1.00 85.75 97 PRO A O 1
ATOM 769 N N . ILE A 1 98 ? -1.025 7.134 -2.039 1.00 84.25 98 ILE A N 1
ATOM 770 C CA . ILE A 1 98 ? -1.303 7.003 -3.480 1.00 84.25 98 ILE A CA 1
ATOM 771 C C . ILE A 1 98 ? -0.371 7.918 -4.270 1.00 84.25 98 ILE A C 1
ATOM 773 O O . ILE A 1 98 ? 0.371 7.439 -5.125 1.00 84.25 98 ILE A O 1
ATOM 777 N N . ALA A 1 99 ? -0.362 9.215 -3.945 1.00 82.06 99 ALA A N 1
ATOM 778 C CA . ALA A 1 99 ? 0.469 10.199 -4.632 1.00 82.06 99 ALA A CA 1
ATOM 779 C C . ALA A 1 99 ? 1.948 9.792 -4.609 1.00 82.06 99 ALA A C 1
ATOM 781 O O . ALA A 1 99 ? 2.616 9.816 -5.638 1.00 82.06 99 ALA A O 1
ATOM 782 N N . LYS A 1 100 ? 2.446 9.321 -3.462 1.00 83.31 100 LYS A N 1
ATOM 783 C CA . LYS A 1 100 ? 3.837 8.882 -3.320 1.00 83.31 100 LYS A CA 1
ATOM 784 C C . LYS A 1 100 ? 4.176 7.658 -4.170 1.00 83.31 100 LYS A C 1
ATOM 786 O O . LYS A 1 100 ? 5.263 7.598 -4.737 1.00 83.31 100 LYS A O 1
ATOM 791 N N . ASN A 1 101 ? 3.266 6.691 -4.269 1.00 81.56 101 ASN A N 1
ATOM 792 C CA . ASN A 1 101 ? 3.453 5.521 -5.126 1.00 81.56 101 ASN A CA 1
ATOM 793 C C . ASN A 1 101 ? 3.377 5.868 -6.618 1.00 81.56 101 ASN A C 1
ATOM 795 O O . ASN A 1 101 ? 4.119 5.294 -7.405 1.00 81.56 101 ASN A O 1
ATOM 799 N N . VAL A 1 102 ? 2.512 6.802 -7.009 1.00 79.44 102 VAL A N 1
ATOM 800 C CA . VAL A 1 102 ? 2.392 7.227 -8.410 1.00 79.44 102 VAL A CA 1
ATOM 801 C C . VAL A 1 102 ? 3.579 8.097 -8.829 1.00 79.44 102 VAL A C 1
ATOM 803 O O . VAL A 1 102 ? 4.113 7.909 -9.914 1.00 79.44 102 VAL A O 1
ATOM 806 N N . ILE A 1 103 ? 4.025 9.024 -7.980 1.00 77.62 103 ILE A N 1
ATOM 807 C CA . ILE A 1 103 ? 5.106 9.962 -8.319 1.00 77.62 103 ILE A CA 1
ATOM 808 C C . ILE A 1 103 ? 6.476 9.288 -8.215 1.00 77.62 103 ILE A C 1
ATOM 810 O O . ILE A 1 103 ? 7.307 9.450 -9.103 1.00 77.62 103 ILE A O 1
ATOM 814 N N . ILE A 1 104 ? 6.725 8.540 -7.135 1.00 83.00 104 ILE A N 1
ATOM 815 C CA . ILE A 1 104 ? 8.060 7.993 -6.853 1.00 83.00 104 ILE A CA 1
ATOM 816 C C . ILE A 1 104 ? 8.171 6.512 -7.221 1.00 83.00 104 ILE A C 1
ATOM 818 O O . ILE A 1 104 ? 9.227 6.067 -7.662 1.00 83.00 104 ILE A O 1
ATOM 822 N N . GLY A 1 105 ? 7.108 5.735 -7.018 1.00 81.44 105 GLY A N 1
ATOM 823 C CA . GLY A 1 105 ? 7.132 4.291 -7.239 1.00 81.44 105 GLY A CA 1
ATOM 824 C C . GLY A 1 105 ? 7.818 3.480 -6.143 1.00 81.44 105 GLY A C 1
ATOM 825 O O . GLY A 1 105 ? 7.911 3.893 -4.980 1.00 81.44 105 GLY A O 1
ATOM 826 N N . PHE A 1 106 ? 8.273 2.291 -6.534 1.00 84.38 106 PHE A N 1
ATOM 827 C CA . PHE A 1 106 ? 8.975 1.281 -5.747 1.00 84.38 106 PHE A CA 1
ATOM 828 C C . PHE A 1 106 ? 8.250 0.939 -4.441 1.00 84.38 106 PHE A C 1
ATOM 830 O O . PHE A 1 106 ? 8.868 0.688 -3.404 1.00 84.38 106 PHE A O 1
ATOM 837 N N . GLY A 1 107 ? 6.916 1.008 -4.459 1.00 82.31 107 GLY A N 1
ATOM 838 C CA . GLY A 1 107 ? 6.078 0.728 -3.299 1.00 82.31 107 GLY A CA 1
ATOM 839 C C . GLY A 1 107 ? 6.293 1.673 -2.105 1.00 82.31 107 GLY A C 1
ATOM 840 O O . GLY A 1 107 ? 5.907 1.333 -0.981 1.00 82.31 107 GLY A O 1
ATOM 841 N N . LYS A 1 108 ? 6.901 2.858 -2.298 1.00 83.88 108 LYS A N 1
ATOM 842 C CA . LYS A 1 108 ? 7.208 3.811 -1.208 1.00 83.88 108 LYS A CA 1
ATOM 843 C C . LYS A 1 108 ? 5.962 4.296 -0.456 1.00 83.88 108 LYS A C 1
ATOM 845 O O . LYS A 1 108 ? 6.007 4.481 0.762 1.00 83.88 108 LYS A O 1
ATOM 850 N N . GLY A 1 109 ? 4.854 4.501 -1.155 1.00 84.00 109 GLY A N 1
ATOM 851 C CA . GLY A 1 109 ? 3.541 4.800 -0.586 1.00 84.00 109 GLY A CA 1
ATOM 852 C C . GLY A 1 109 ? 2.976 3.643 0.238 1.00 84.00 109 GLY A C 1
ATOM 853 O O . GLY A 1 109 ? 2.553 3.850 1.375 1.00 84.00 109 GLY A O 1
ATOM 854 N N . SER A 1 110 ? 3.061 2.411 -0.263 1.00 83.81 110 SER A N 1
ATOM 855 C CA . SER A 1 110 ? 2.659 1.209 0.488 1.00 83.81 110 SER A CA 1
ATOM 856 C C . SER A 1 110 ? 3.484 1.058 1.776 1.00 83.81 110 SER A C 1
ATOM 858 O O . SER A 1 110 ? 2.941 0.819 2.860 1.00 83.81 110 SER A O 1
ATOM 860 N N . LYS A 1 111 ? 4.792 1.342 1.706 1.00 85.69 111 LYS A N 1
ATOM 861 C CA . LYS A 1 111 ? 5.691 1.370 2.871 1.00 85.69 111 LYS A CA 1
ATOM 862 C C . LYS A 1 111 ? 5.261 2.393 3.931 1.00 85.69 111 LYS A C 1
ATOM 864 O O . LYS A 1 111 ? 5.327 2.082 5.121 1.00 85.69 111 LYS A O 1
ATOM 869 N N . LEU A 1 112 ? 4.759 3.573 3.542 1.00 82.88 112 LEU A N 1
ATOM 870 C CA . LEU A 1 112 ? 4.219 4.564 4.493 1.00 82.88 112 LEU A CA 1
ATOM 871 C C . LEU A 1 112 ? 3.015 4.041 5.286 1.00 82.88 112 LEU A C 1
ATOM 873 O O . LEU A 1 112 ? 2.810 4.438 6.436 1.00 82.88 112 LEU A O 1
ATOM 877 N N . GLN A 1 113 ? 2.213 3.167 4.682 1.00 83.94 113 GLN A N 1
ATOM 878 C CA . GLN A 1 113 ? 1.061 2.544 5.334 1.00 83.94 113 GLN A CA 1
ATOM 879 C C . GLN A 1 113 ? 1.430 1.265 6.107 1.00 83.94 113 GLN A C 1
ATOM 881 O O . GLN A 1 113 ? 0.563 0.671 6.745 1.00 83.94 113 GLN A O 1
ATOM 886 N N . ARG A 1 114 ? 2.711 0.863 6.095 1.00 84.62 114 ARG A N 1
ATOM 887 C CA . ARG A 1 114 ? 3.202 -0.439 6.581 1.00 84.62 114 ARG A CA 1
ATOM 888 C C . ARG A 1 114 ? 2.571 -1.639 5.862 1.00 84.62 114 ARG A C 1
ATOM 890 O O . ARG A 1 114 ? 2.428 -2.707 6.456 1.00 84.62 114 ARG A O 1
ATOM 897 N N . ASP A 1 115 ? 2.225 -1.463 4.589 1.00 85.31 115 ASP A N 1
ATOM 898 C CA . ASP A 1 115 ? 1.858 -2.556 3.693 1.00 85.31 115 ASP A CA 1
ATOM 899 C C . ASP A 1 115 ? 3.123 -3.156 3.067 1.00 85.31 115 ASP A C 1
ATOM 901 O O . ASP A 1 115 ? 3.663 -2.652 2.079 1.00 85.31 115 ASP A O 1
ATOM 905 N N . THR A 1 116 ? 3.626 -4.228 3.681 1.00 87.06 116 THR A N 1
ATOM 906 C CA . THR A 1 116 ? 4.832 -4.925 3.221 1.00 87.06 116 THR A CA 1
ATOM 907 C C . THR A 1 116 ? 4.630 -5.577 1.857 1.00 87.06 116 THR A C 1
ATOM 909 O O . THR A 1 116 ? 5.534 -5.516 1.027 1.00 87.06 116 THR A O 1
ATOM 912 N N . ILE A 1 117 ? 3.455 -6.161 1.603 1.00 86.25 117 ILE A N 1
ATOM 913 C CA . ILE A 1 117 ? 3.179 -6.865 0.343 1.00 86.25 117 ILE A CA 1
ATOM 914 C C . ILE A 1 117 ? 3.134 -5.848 -0.793 1.00 86.25 117 ILE A C 1
ATOM 916 O O . ILE A 1 117 ? 3.890 -5.979 -1.753 1.00 86.25 117 ILE A O 1
ATOM 920 N N . GLY A 1 118 ? 2.344 -4.781 -0.641 1.00 87.12 118 GLY A N 1
ATOM 921 C CA . GLY A 1 118 ? 2.289 -3.719 -1.641 1.00 87.12 118 GLY A CA 1
ATOM 922 C C . GLY A 1 118 ? 3.635 -3.017 -1.841 1.00 87.12 118 GLY A C 1
ATOM 923 O O . GLY A 1 118 ? 3.938 -2.582 -2.951 1.00 87.12 118 GLY A O 1
ATOM 924 N N . SER A 1 119 ? 4.470 -2.926 -0.795 1.00 87.31 119 SER A N 1
ATOM 925 C CA . SER A 1 119 ? 5.827 -2.381 -0.921 1.00 87.31 119 SER A CA 1
ATOM 926 C C . SER A 1 119 ? 6.714 -3.267 -1.795 1.00 87.31 119 SER A C 1
ATOM 928 O O . SER A 1 119 ? 7.399 -2.750 -2.672 1.00 87.31 119 SER A O 1
ATOM 930 N N . ILE A 1 120 ? 6.709 -4.582 -1.567 1.00 86.62 120 ILE A N 1
ATOM 931 C CA . ILE A 1 120 ? 7.529 -5.532 -2.331 1.00 86.62 120 ILE A CA 1
ATOM 932 C C . ILE A 1 120 ? 7.054 -5.596 -3.782 1.00 86.62 120 ILE A C 1
ATOM 934 O O . ILE A 1 120 ? 7.879 -5.525 -4.689 1.00 86.62 120 ILE A O 1
ATOM 938 N N . THR A 1 121 ? 5.739 -5.663 -4.018 1.00 87.81 121 THR A N 1
ATOM 939 C CA . THR A 1 121 ? 5.201 -5.693 -5.384 1.00 87.81 121 THR A CA 1
ATOM 940 C C . THR A 1 121 ? 5.610 -4.454 -6.177 1.00 87.81 121 THR A C 1
ATOM 942 O O . THR A 1 121 ? 6.040 -4.586 -7.321 1.00 87.81 121 THR A O 1
ATOM 945 N N . GLY A 1 122 ? 5.545 -3.268 -5.564 1.00 84.56 122 GLY A N 1
ATOM 946 C CA . GLY A 1 122 ? 5.990 -2.036 -6.213 1.00 84.56 122 GLY A CA 1
ATOM 947 C C . GLY A 1 122 ? 7.479 -2.047 -6.570 1.00 84.56 122 GLY A C 1
ATOM 948 O O . GLY A 1 122 ? 7.835 -1.630 -7.668 1.00 84.56 122 GLY A O 1
ATOM 949 N N . ILE A 1 123 ? 8.343 -2.569 -5.687 1.00 84.12 123 ILE A N 1
ATOM 950 C CA . ILE A 1 123 ? 9.782 -2.725 -5.969 1.00 84.12 123 ILE A CA 1
ATOM 951 C C . ILE A 1 123 ? 9.993 -3.646 -7.170 1.00 84.12 123 ILE A C 1
ATOM 953 O O . ILE A 1 123 ? 10.676 -3.266 -8.112 1.00 84.12 123 ILE A O 1
ATOM 957 N N . VAL A 1 124 ? 9.385 -4.835 -7.157 1.00 83.19 124 VAL A N 1
ATOM 958 C CA . VAL A 1 124 ? 9.585 -5.837 -8.214 1.00 83.19 124 VAL A CA 1
ATOM 959 C C . VAL A 1 124 ? 9.132 -5.308 -9.576 1.00 83.19 124 VAL A C 1
ATOM 961 O O . VAL A 1 124 ? 9.882 -5.414 -10.545 1.00 83.19 124 VAL A O 1
ATOM 964 N N . MET A 1 125 ? 7.939 -4.708 -9.652 1.00 84.19 125 MET A N 1
ATOM 965 C CA . MET A 1 125 ? 7.404 -4.182 -10.913 1.00 84.19 125 MET A CA 1
ATOM 966 C C . MET A 1 125 ? 8.269 -3.054 -11.485 1.00 84.19 125 MET A C 1
ATOM 968 O O . MET A 1 125 ? 8.556 -3.040 -12.684 1.00 84.19 125 MET A O 1
ATOM 972 N N . ASP A 1 126 ? 8.712 -2.127 -10.635 1.00 80.94 126 ASP A N 1
ATOM 973 C CA . ASP A 1 126 ? 9.523 -0.998 -11.089 1.00 80.94 126 ASP A CA 1
ATOM 974 C C . ASP A 1 126 ? 10.942 -1.424 -11.447 1.00 80.94 126 ASP A C 1
ATOM 976 O O . ASP A 1 126 ? 11.475 -0.956 -12.452 1.00 80.94 126 ASP A O 1
ATOM 980 N N . SER A 1 127 ? 11.542 -2.346 -10.690 1.00 76.31 127 SER A N 1
ATOM 981 C CA . SER A 1 127 ? 12.853 -2.908 -11.014 1.00 76.31 127 SER A CA 1
ATOM 982 C C . SER A 1 127 ? 12.832 -3.647 -12.349 1.00 76.31 127 SER A C 1
ATOM 984 O O . SER A 1 127 ? 13.681 -3.372 -13.190 1.00 76.31 127 SER A O 1
ATOM 986 N N . ALA A 1 128 ? 11.851 -4.525 -12.582 1.00 80.69 128 ALA A N 1
ATOM 987 C CA . ALA A 1 128 ? 11.739 -5.261 -13.843 1.00 80.69 128 ALA A CA 1
ATOM 988 C C . ALA A 1 128 ? 11.604 -4.314 -15.044 1.00 80.69 128 ALA A C 1
ATOM 990 O O . ALA A 1 128 ? 12.303 -4.463 -16.045 1.00 80.69 128 ALA A O 1
ATOM 991 N N . SER A 1 129 ? 10.755 -3.295 -14.913 1.00 78.69 129 SER A N 1
ATOM 992 C CA . SER A 1 129 ? 10.518 -2.335 -15.989 1.00 78.69 129 SER A CA 1
ATOM 993 C C . SER A 1 129 ? 11.725 -1.413 -16.214 1.00 78.69 129 SER A C 1
ATOM 995 O O . SER A 1 129 ? 12.088 -1.140 -17.354 1.00 78.69 129 SER A O 1
ATOM 997 N N . THR A 1 130 ? 12.408 -0.993 -15.142 1.00 81.00 130 THR A N 1
ATOM 998 C CA . THR A 1 130 ? 13.650 -0.201 -15.229 1.00 81.00 130 THR A CA 1
ATOM 999 C C . THR A 1 130 ? 14.769 -0.994 -15.897 1.00 81.00 130 THR A C 1
ATOM 1001 O O . THR A 1 130 ? 15.494 -0.441 -16.720 1.00 81.00 130 THR A O 1
ATOM 1004 N N . VAL A 1 131 ? 14.897 -2.288 -15.583 1.00 80.56 131 VAL A N 1
ATOM 1005 C CA . VAL A 1 131 ? 15.863 -3.178 -16.241 1.00 80.56 131 VAL A CA 1
ATOM 1006 C C . VAL A 1 131 ? 15.538 -3.301 -17.726 1.00 80.56 131 VAL A C 1
ATOM 1008 O O . VAL A 1 131 ? 16.427 -3.086 -18.538 1.00 80.56 131 VAL A O 1
ATOM 1011 N N . ALA A 1 132 ? 14.278 -3.550 -18.097 1.00 77.12 132 ALA A N 1
ATOM 1012 C CA . ALA A 1 132 ? 13.876 -3.646 -19.502 1.00 77.12 132 ALA A CA 1
ATOM 1013 C C . ALA A 1 132 ? 14.193 -2.361 -20.293 1.00 77.12 132 ALA A C 1
ATOM 1015 O O . ALA A 1 132 ? 14.825 -2.429 -21.347 1.00 77.12 132 ALA A O 1
ATOM 1016 N N . VAL A 1 133 ? 13.850 -1.188 -19.745 1.00 77.44 133 VAL A N 1
ATOM 1017 C CA . VAL A 1 133 ? 14.189 0.111 -20.354 1.00 77.44 133 VAL A CA 1
ATOM 1018 C C . VAL A 1 133 ? 15.705 0.307 -20.443 1.00 77.44 133 VAL A C 1
ATOM 1020 O O . VAL A 1 133 ? 16.211 0.707 -21.490 1.00 77.44 133 VAL A O 1
ATOM 1023 N N . GLY A 1 134 ? 16.442 0.012 -19.369 1.00 73.75 134 GLY A N 1
ATOM 1024 C CA . GLY A 1 134 ? 17.895 0.173 -19.317 1.00 73.75 134 GLY A CA 1
ATOM 1025 C C . GLY A 1 134 ? 18.628 -0.735 -20.306 1.00 73.75 134 GLY A C 1
ATOM 1026 O O . GLY A 1 134 ? 19.537 -0.283 -21.004 1.00 73.75 134 GLY A O 1
ATOM 1027 N N . THR A 1 135 ? 18.204 -1.995 -20.418 1.00 77.75 135 THR A N 1
ATOM 1028 C CA . THR A 1 135 ? 18.735 -2.943 -21.401 1.00 77.75 135 THR A CA 1
ATOM 1029 C C . THR A 1 135 ? 18.391 -2.501 -22.821 1.00 77.75 135 THR A C 1
ATOM 1031 O O . THR A 1 135 ? 19.295 -2.441 -23.648 1.00 77.75 135 THR A O 1
ATOM 1034 N N . GLY A 1 136 ? 17.141 -2.108 -23.094 1.00 75.56 136 GLY A N 1
ATOM 1035 C CA . GLY A 1 136 ? 16.735 -1.595 -24.407 1.00 75.56 136 GLY A CA 1
ATOM 1036 C C . GLY A 1 136 ? 17.555 -0.376 -24.843 1.00 75.56 136 GLY A C 1
ATOM 1037 O O . GLY A 1 136 ? 18.122 -0.369 -25.931 1.00 75.56 136 GLY A O 1
ATOM 1038 N N . LEU A 1 137 ? 17.725 0.617 -23.962 1.00 79.00 137 LEU A N 1
ATOM 1039 C CA . LEU A 1 137 ? 18.568 1.790 -24.235 1.00 79.00 137 LEU A CA 1
ATOM 1040 C C . LEU A 1 137 ? 20.031 1.415 -24.498 1.00 79.00 137 LEU A C 1
ATOM 1042 O O . LEU A 1 137 ? 20.651 1.951 -25.414 1.00 79.00 137 LEU A O 1
ATOM 1046 N N . THR A 1 138 ? 20.581 0.494 -23.706 1.00 77.06 138 THR A N 1
ATOM 1047 C CA . THR A 1 138 ? 21.971 0.045 -23.862 1.00 77.06 138 THR A CA 1
ATOM 1048 C C . THR A 1 138 ? 22.177 -0.641 -25.208 1.00 77.06 138 THR A C 1
ATOM 1050 O O . THR A 1 138 ? 23.173 -0.374 -25.877 1.00 77.06 138 THR A O 1
ATOM 1053 N N . LEU A 1 139 ? 21.227 -1.479 -25.627 1.00 78.12 139 LEU A N 1
ATOM 1054 C CA . LEU A 1 139 ? 21.283 -2.171 -26.910 1.00 78.12 139 LEU A CA 1
ATOM 1055 C C . LEU A 1 139 ? 21.153 -1.202 -28.094 1.00 78.12 139 LEU A C 1
ATOM 1057 O O . LEU A 1 139 ? 21.931 -1.331 -29.029 1.00 78.12 139 LEU A O 1
ATOM 1061 N N . ILE A 1 140 ? 20.281 -0.185 -28.023 1.00 77.69 140 ILE A N 1
ATOM 1062 C CA . ILE A 1 140 ? 20.198 0.873 -29.054 1.00 77.69 140 ILE A CA 1
ATOM 1063 C C . ILE A 1 140 ? 21.538 1.612 -29.193 1.00 77.69 140 ILE A C 1
ATOM 1065 O O . ILE A 1 140 ? 21.990 1.890 -30.301 1.00 77.69 140 ILE A O 1
ATOM 1069 N N . ILE A 1 141 ? 22.187 1.947 -28.073 1.00 74.94 141 ILE A N 1
ATOM 1070 C CA . ILE A 1 141 ? 23.486 2.638 -28.090 1.00 74.94 141 ILE A CA 1
ATOM 1071 C C . ILE A 1 141 ? 24.573 1.729 -28.668 1.00 74.94 141 ILE A C 1
ATOM 1073 O O . ILE A 1 141 ? 25.398 2.179 -29.462 1.00 74.94 141 ILE A O 1
ATOM 1077 N N . PHE A 1 142 ? 24.590 0.464 -28.255 1.00 75.00 142 PHE A N 1
ATOM 1078 C CA . PHE A 1 142 ? 25.568 -0.512 -28.719 1.00 75.00 142 PHE A CA 1
ATOM 1079 C C . PHE A 1 142 ? 25.444 -0.756 -30.225 1.00 75.00 142 PHE A C 1
ATOM 1081 O O . PHE A 1 142 ? 26.453 -0.727 -30.928 1.00 75.00 142 PHE A O 1
ATOM 1088 N N . ASP A 1 143 ? 24.213 -0.893 -30.712 1.00 73.69 143 ASP A N 1
ATOM 1089 C CA . ASP A 1 143 ? 23.886 -1.002 -32.129 1.00 73.69 143 ASP A CA 1
ATOM 1090 C C . ASP A 1 143 ? 24.356 0.228 -32.925 1.00 73.69 143 ASP A C 1
ATOM 1092 O O . ASP A 1 143 ? 25.142 0.119 -33.868 1.00 73.69 143 ASP A O 1
ATOM 1096 N N . ALA A 1 144 ? 24.011 1.432 -32.457 1.00 71.56 144 ALA A N 1
ATOM 1097 C CA . ALA A 1 144 ? 24.433 2.684 -33.086 1.00 71.56 144 ALA A CA 1
ATOM 1098 C C . ALA A 1 144 ? 25.967 2.847 -33.158 1.00 71.56 144 ALA A C 1
ATOM 1100 O O . ALA A 1 144 ? 26.479 3.471 -34.091 1.00 71.56 144 ALA A O 1
ATOM 1101 N N . ILE A 1 145 ? 26.709 2.296 -32.188 1.00 71.31 145 ILE A N 1
ATOM 1102 C CA . ILE A 1 145 ? 28.179 2.303 -32.178 1.00 71.31 145 ILE A CA 1
ATOM 1103 C C . ILE A 1 145 ? 28.746 1.227 -33.112 1.00 71.31 145 ILE A C 1
ATOM 1105 O O . ILE A 1 145 ? 29.668 1.519 -33.872 1.00 71.31 145 ILE A O 1
ATOM 1109 N N . LEU A 1 146 ? 28.243 -0.007 -33.068 1.00 67.94 146 LEU A N 1
ATOM 1110 C CA . LEU A 1 146 ? 28.783 -1.099 -33.881 1.00 67.94 146 LEU A CA 1
ATOM 1111 C C . LEU A 1 146 ? 28.400 -0.965 -35.356 1.00 67.94 146 LEU A C 1
ATOM 1113 O O . LEU A 1 146 ? 29.280 -0.945 -36.215 1.00 67.94 146 LEU A O 1
ATOM 1117 N N . VAL A 1 147 ? 27.112 -0.824 -35.656 1.00 64.00 147 VAL A N 1
ATOM 1118 C CA . VAL A 1 147 ? 26.602 -0.780 -37.032 1.00 64.00 147 VAL A CA 1
ATOM 1119 C C . VAL A 1 147 ? 26.854 0.593 -37.653 1.00 64.00 147 VAL A C 1
ATOM 1121 O O . VAL A 1 147 ? 27.348 0.682 -38.770 1.00 64.00 147 VAL A O 1
ATOM 1124 N N . GLY A 1 148 ? 26.616 1.678 -36.909 1.00 59.94 148 GLY A N 1
ATOM 1125 C CA . GLY A 1 148 ? 26.738 3.044 -37.433 1.00 59.94 148 GLY A CA 1
ATOM 1126 C C . GLY A 1 148 ? 28.167 3.602 -37.542 1.00 59.94 148 GLY A C 1
ATOM 1127 O O . GLY A 1 148 ? 28.386 4.573 -38.272 1.00 59.94 148 GLY A O 1
ATOM 1128 N N . ILE A 1 149 ? 29.146 3.049 -36.809 1.00 57.66 149 ILE A N 1
ATOM 1129 C CA . ILE A 1 149 ? 30.534 3.562 -36.790 1.00 57.66 149 ILE A CA 1
ATOM 1130 C C . ILE A 1 149 ? 31.547 2.549 -37.343 1.00 57.66 149 ILE A C 1
ATOM 1132 O O . ILE A 1 149 ? 32.526 2.982 -37.958 1.00 57.66 149 ILE A O 1
ATOM 1136 N N . LEU A 1 150 ? 31.348 1.242 -37.128 1.00 57.47 150 LEU A N 1
ATOM 1137 C CA . LEU A 1 150 ? 32.303 0.191 -37.516 1.00 57.47 150 LEU A CA 1
ATOM 1138 C C . LEU A 1 150 ? 31.847 -0.639 -38.730 1.00 57.47 150 LEU A C 1
ATOM 1140 O O . LEU A 1 150 ? 32.704 -1.186 -39.423 1.00 57.47 150 LEU A O 1
ATOM 1144 N N . GLY A 1 151 ? 30.541 -0.715 -39.003 1.00 55.84 151 GLY A N 1
ATOM 1145 C CA . GLY A 1 151 ? 29.967 -1.401 -40.163 1.00 55.84 151 GLY A CA 1
ATOM 1146 C C . GLY A 1 151 ? 29.870 -0.499 -41.396 1.00 55.84 151 GLY A C 1
ATOM 1147 O O . GLY A 1 151 ? 29.422 0.642 -41.314 1.00 55.84 151 GLY A O 1
ATOM 1148 N N . GLY A 1 152 ? 30.310 -1.001 -42.552 1.00 54.97 152 GLY A N 1
ATOM 1149 C CA . GLY A 1 152 ? 29.947 -0.431 -43.853 1.00 54.97 152 GLY A CA 1
ATOM 1150 C C . GLY A 1 152 ? 28.485 -0.746 -44.185 1.00 54.97 152 GLY A C 1
ATOM 1151 O O . GLY A 1 152 ? 27.950 -1.726 -43.683 1.00 54.97 152 GLY A O 1
ATOM 1152 N N . GLU A 1 153 ? 27.873 0.093 -45.019 1.00 53.34 153 GLU A N 1
ATOM 1153 C CA . GLU A 1 153 ? 26.438 0.257 -45.344 1.00 53.34 153 GLU A CA 1
ATOM 1154 C C . GLU A 1 153 ? 25.660 -0.971 -45.889 1.00 53.34 153 GLU A C 1
ATOM 1156 O O . GLU A 1 153 ? 24.625 -0.807 -46.531 1.00 53.34 153 GLU A O 1
ATOM 1161 N N . GLU A 1 154 ? 26.100 -2.204 -45.649 1.00 51.44 154 GLU A N 1
ATOM 1162 C CA . GLU A 1 154 ? 25.486 -3.411 -46.206 1.00 51.44 154 GLU A CA 1
ATOM 1163 C C . GLU A 1 154 ? 24.848 -4.279 -45.104 1.00 51.44 154 GLU A C 1
ATOM 1165 O O . GLU A 1 154 ? 25.546 -4.858 -44.272 1.00 51.44 154 GLU A O 1
ATOM 1170 N N . ASN A 1 155 ? 23.509 -4.389 -45.174 1.00 50.81 155 ASN A N 1
ATOM 1171 C CA . ASN A 1 155 ? 22.557 -5.198 -44.376 1.00 50.81 155 ASN A CA 1
ATOM 1172 C C . ASN A 1 155 ? 21.707 -4.442 -43.333 1.00 50.81 155 ASN A C 1
ATOM 1174 O O . ASN A 1 155 ? 21.660 -4.808 -42.165 1.00 50.81 155 ASN A O 1
ATOM 1178 N N . ILE A 1 156 ? 20.967 -3.419 -43.776 1.00 53.66 156 ILE A N 1
ATOM 1179 C CA . ILE A 1 156 ? 20.075 -2.593 -42.930 1.00 53.66 156 ILE A CA 1
ATOM 1180 C C . ILE A 1 156 ? 18.636 -3.162 -42.851 1.00 53.66 156 ILE A C 1
ATOM 1182 O O . ILE A 1 156 ? 17.785 -2.626 -42.148 1.00 53.66 156 ILE A O 1
ATOM 1186 N N . GLU A 1 157 ? 18.316 -4.248 -43.562 1.00 50.81 157 GLU A N 1
ATOM 1187 C CA . GLU A 1 157 ? 16.910 -4.635 -43.762 1.00 50.81 157 GLU A CA 1
ATOM 1188 C C . GLU A 1 157 ? 16.287 -5.413 -42.587 1.00 50.81 157 GLU A C 1
ATOM 1190 O O . GLU A 1 157 ? 15.078 -5.333 -42.393 1.00 50.81 157 GLU A O 1
ATOM 1195 N N . TYR A 1 158 ? 17.084 -6.075 -41.739 1.00 54.59 158 TYR A N 1
ATOM 1196 C CA . TYR A 1 158 ? 16.596 -6.760 -40.532 1.00 54.59 158 TYR A CA 1
ATOM 1197 C C . TYR A 1 158 ? 17.637 -6.726 -39.416 1.00 54.59 158 TYR A C 1
ATOM 1199 O O . TYR A 1 158 ? 18.302 -7.719 -39.124 1.00 54.59 158 TYR A O 1
ATOM 1207 N N . ASP A 1 159 ? 17.779 -5.569 -38.776 1.00 68.75 159 ASP A N 1
ATOM 1208 C CA . ASP A 1 159 ? 18.573 -5.480 -37.557 1.00 68.75 159 ASP A CA 1
ATOM 1209 C C . ASP A 1 159 ? 17.759 -6.016 -36.367 1.00 68.75 159 ASP A C 1
ATOM 1211 O O . ASP A 1 159 ? 16.985 -5.310 -35.702 1.00 68.75 159 ASP A O 1
ATOM 1215 N N . GLU A 1 160 ? 17.877 -7.327 -36.148 1.00 77.62 160 GLU A N 1
ATOM 1216 C CA . GLU A 1 160 ? 17.248 -8.034 -35.031 1.00 77.62 160 GLU A CA 1
ATOM 1217 C C . GLU A 1 160 ? 17.647 -7.429 -33.677 1.00 77.62 160 GLU A C 1
ATOM 1219 O O . GLU A 1 160 ? 16.837 -7.428 -32.741 1.00 77.62 160 GLU A O 1
ATOM 1224 N N . LEU A 1 161 ? 18.860 -6.870 -33.569 1.00 79.75 161 LEU A N 1
ATOM 1225 C CA . LEU A 1 161 ? 19.350 -6.246 -32.344 1.00 79.75 161 LEU A CA 1
ATOM 1226 C C . LEU A 1 161 ? 18.584 -4.955 -32.063 1.00 79.75 161 LEU A C 1
ATOM 1228 O O . LEU A 1 161 ? 18.064 -4.783 -30.956 1.00 79.75 161 LEU A O 1
ATOM 1232 N N . LYS A 1 162 ? 18.440 -4.093 -33.076 1.00 80.31 162 LYS A N 1
ATOM 1233 C CA . LYS A 1 162 ? 17.654 -2.858 -32.977 1.00 80.31 162 LYS A CA 1
ATOM 1234 C C . LYS A 1 162 ? 16.190 -3.136 -32.643 1.00 80.31 162 LYS A C 1
ATOM 1236 O O . LYS A 1 162 ? 15.642 -2.532 -31.721 1.00 80.31 162 LYS A O 1
ATOM 1241 N N . THR A 1 163 ? 15.572 -4.097 -33.328 1.00 85.00 163 THR A N 1
ATOM 1242 C CA . THR A 1 163 ? 14.165 -4.465 -33.086 1.00 85.00 163 THR A CA 1
ATOM 1243 C C . THR A 1 163 ? 13.965 -5.021 -31.672 1.00 85.00 163 THR A C 1
ATOM 1245 O O . THR A 1 163 ? 13.010 -4.665 -30.977 1.00 85.00 163 THR A O 1
ATOM 1248 N N . THR A 1 164 ? 14.891 -5.857 -31.193 1.00 84.94 164 THR A N 1
ATOM 1249 C CA . THR A 1 164 ? 14.872 -6.372 -29.813 1.00 84.94 164 THR A CA 1
ATOM 1250 C C . THR A 1 164 ? 15.029 -5.246 -28.792 1.00 84.94 164 THR A C 1
ATOM 1252 O O . THR A 1 164 ? 14.333 -5.224 -27.773 1.00 84.94 164 THR A O 1
ATOM 1255 N N . ALA A 1 165 ? 15.915 -4.290 -29.069 1.00 82.44 165 ALA A N 1
ATOM 1256 C CA . ALA A 1 165 ? 16.171 -3.150 -28.205 1.00 82.44 165 ALA A CA 1
ATOM 1257 C C . ALA A 1 165 ? 14.954 -2.216 -28.092 1.00 82.44 165 ALA A C 1
ATOM 1259 O O . ALA A 1 165 ? 14.568 -1.834 -26.982 1.00 82.44 165 ALA A O 1
ATOM 1260 N N . GLU A 1 166 ? 14.306 -1.911 -29.220 1.00 83.81 166 GLU A N 1
ATOM 1261 C CA . GLU A 1 166 ? 13.064 -1.135 -29.273 1.00 83.81 166 GLU A CA 1
ATOM 1262 C C . GLU A 1 166 ? 11.935 -1.849 -28.518 1.00 83.81 166 GLU A C 1
ATOM 1264 O O . GLU A 1 166 ? 11.279 -1.235 -27.675 1.00 83.81 166 GLU A O 1
ATOM 1269 N N . ASN A 1 167 ? 11.760 -3.158 -28.721 1.00 87.31 167 ASN A N 1
ATOM 1270 C CA . ASN A 1 167 ? 10.748 -3.944 -28.010 1.00 87.31 167 ASN A CA 1
ATOM 1271 C C . ASN A 1 167 ? 10.965 -3.956 -26.489 1.00 87.31 167 ASN A C 1
ATOM 1273 O O . ASN A 1 167 ? 10.003 -3.809 -25.731 1.00 87.31 167 ASN A O 1
ATOM 1277 N N . LEU A 1 168 ? 12.211 -4.093 -26.023 1.00 82.00 168 LEU A N 1
ATOM 1278 C CA . LEU A 1 168 ? 12.545 -4.020 -24.595 1.00 82.00 168 LEU A CA 1
ATOM 1279 C C . LEU A 1 168 ? 12.268 -2.632 -24.011 1.00 82.00 168 LEU A C 1
ATOM 1281 O O . LEU A 1 168 ? 11.730 -2.521 -22.907 1.00 82.00 168 LEU A O 1
ATOM 1285 N N . LEU A 1 169 ? 12.589 -1.578 -24.762 1.00 79.50 169 LEU A N 1
ATOM 1286 C CA . LEU A 1 169 ? 12.352 -0.200 -24.354 1.00 79.50 169 LEU A CA 1
ATOM 1287 C C . LEU A 1 169 ? 10.852 0.105 -24.270 1.00 79.50 169 LEU A C 1
ATOM 1289 O O . LEU A 1 169 ? 10.376 0.541 -23.221 1.00 79.50 169 LEU A O 1
ATOM 1293 N N . PHE A 1 170 ? 10.090 -0.166 -25.332 1.00 78.88 170 PHE A N 1
ATOM 1294 C CA . PHE A 1 170 ? 8.646 0.075 -25.356 1.00 78.88 170 PHE A CA 1
ATOM 1295 C C . PHE A 1 170 ? 7.905 -0.817 -24.359 1.00 78.88 170 PHE A C 1
ATOM 1297 O O . PHE A 1 170 ? 7.063 -0.324 -23.606 1.00 78.88 170 PHE A O 1
ATOM 1304 N N . GLY A 1 171 ? 8.259 -2.102 -24.283 1.00 77.94 171 GLY A N 1
ATOM 1305 C CA . GLY A 1 171 ? 7.706 -3.032 -23.300 1.00 77.94 171 GLY A CA 1
ATOM 1306 C C . GLY A 1 171 ? 7.993 -2.593 -21.863 1.00 77.94 171 GLY A C 1
ATOM 1307 O O . GLY A 1 171 ? 7.090 -2.597 -21.026 1.00 77.94 171 GLY A O 1
ATOM 1308 N N . GLY A 1 172 ? 9.215 -2.132 -21.584 1.00 74.88 172 GLY A N 1
ATOM 1309 C CA . GLY A 1 172 ? 9.597 -1.583 -20.285 1.00 74.88 172 GLY A CA 1
ATOM 1310 C C . GLY A 1 172 ? 8.844 -0.297 -19.926 1.00 74.88 172 GLY A C 1
ATOM 1311 O O . GLY A 1 172 ? 8.376 -0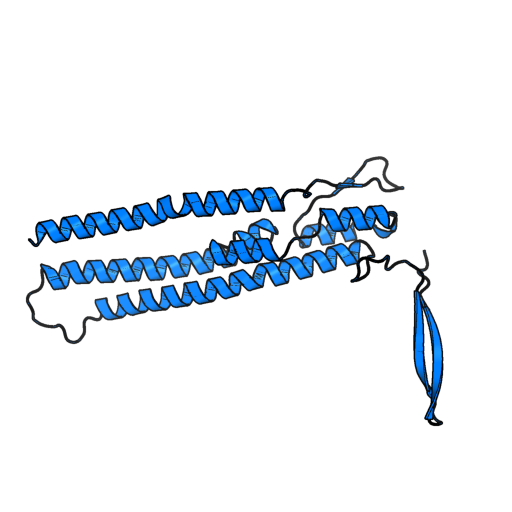.158 -18.796 1.00 74.88 172 GLY A O 1
ATOM 1312 N N . LEU A 1 173 ? 8.649 0.621 -20.878 1.00 76.94 173 LEU A N 1
ATOM 1313 C CA . LEU A 1 173 ? 7.875 1.852 -20.663 1.00 76.94 173 LEU A CA 1
ATOM 1314 C C . LEU A 1 173 ? 6.387 1.571 -20.411 1.00 76.94 173 LEU A C 1
ATOM 1316 O O . LEU A 1 173 ? 5.799 2.156 -19.498 1.00 76.94 173 LEU A O 1
ATOM 1320 N N . ILE A 1 174 ? 5.785 0.649 -21.168 1.00 77.12 174 ILE A N 1
ATOM 1321 C CA . ILE A 1 174 ? 4.410 0.185 -20.924 1.00 77.12 174 ILE A CA 1
ATOM 1322 C C . ILE A 1 174 ? 4.323 -0.471 -19.540 1.00 77.12 174 ILE A C 1
ATOM 1324 O O . ILE A 1 174 ? 3.409 -0.164 -18.773 1.00 77.12 174 ILE A O 1
ATOM 1328 N N . GLY A 1 175 ? 5.301 -1.313 -19.190 1.00 75.12 175 GLY A N 1
ATOM 1329 C CA . GLY A 1 175 ? 5.420 -1.941 -17.874 1.00 75.12 175 GLY A CA 1
ATOM 1330 C C . GLY A 1 175 ? 5.459 -0.924 -16.731 1.00 75.12 175 GLY A C 1
ATOM 1331 O O . GLY A 1 175 ? 4.708 -1.074 -15.766 1.00 75.12 175 GLY A O 1
ATOM 1332 N N . LEU A 1 176 ? 6.236 0.158 -16.872 1.00 78.00 176 LEU A N 1
ATOM 1333 C CA . LEU A 1 176 ? 6.244 1.279 -15.923 1.00 78.00 176 LEU A CA 1
ATOM 1334 C C . LEU A 1 176 ? 4.879 1.974 -15.847 1.00 78.00 176 LEU A C 1
ATOM 1336 O O . LEU A 1 176 ? 4.397 2.272 -14.757 1.00 78.00 176 LEU A O 1
ATOM 1340 N N . GLY A 1 177 ? 4.222 2.218 -16.982 1.00 71.94 177 GLY A N 1
ATOM 1341 C CA . GLY A 1 177 ? 2.878 2.803 -17.001 1.00 71.94 177 GLY A CA 1
ATOM 1342 C C . GLY A 1 177 ? 1.869 1.956 -16.217 1.00 71.94 177 GLY A C 1
ATOM 1343 O O . GLY A 1 177 ? 1.162 2.463 -15.341 1.00 71.94 177 GLY A O 1
ATOM 1344 N N . VAL A 1 178 ? 1.853 0.644 -16.467 1.00 79.88 178 VAL A N 1
ATOM 1345 C CA . VAL A 1 178 ? 0.994 -0.313 -15.752 1.00 79.88 178 VAL A CA 1
ATOM 1346 C C . VAL A 1 178 ? 1.364 -0.389 -14.268 1.00 79.88 178 VAL A C 1
ATOM 1348 O O . VAL A 1 178 ? 0.473 -0.377 -13.411 1.00 79.88 178 VAL A O 1
ATOM 1351 N N . SER A 1 179 ? 2.659 -0.408 -13.932 1.00 77.06 179 SER A N 1
ATOM 1352 C CA . SER A 1 179 ? 3.115 -0.476 -12.540 1.00 77.06 179 SER A CA 1
ATOM 1353 C C . SER A 1 179 ? 2.636 0.729 -11.729 1.00 77.06 179 SER A C 1
ATOM 1355 O O . SER A 1 179 ? 2.276 0.572 -10.561 1.00 77.06 179 SER A O 1
ATOM 1357 N N . ARG A 1 180 ? 2.569 1.919 -12.338 1.00 82.88 180 ARG A N 1
ATOM 1358 C CA . ARG A 1 180 ? 2.087 3.153 -11.699 1.00 82.88 180 ARG A CA 1
ATOM 1359 C C . ARG A 1 180 ? 0.597 3.084 -11.380 1.00 82.88 180 ARG A C 1
ATOM 1361 O O . ARG A 1 180 ? 0.201 3.472 -10.280 1.00 82.88 180 ARG A O 1
ATOM 1368 N N . VAL A 1 181 ? -0.215 2.517 -12.275 1.00 81.06 181 VAL A N 1
ATOM 1369 C CA . VAL A 1 181 ? -1.650 2.285 -12.027 1.00 81.06 181 VAL A CA 1
ATOM 1370 C C . VAL A 1 181 ? -1.843 1.319 -10.857 1.00 81.06 181 VAL A C 1
ATOM 1372 O O . VAL A 1 181 ? -2.557 1.632 -9.901 1.00 81.06 181 VAL A O 1
ATOM 1375 N N . VAL A 1 182 ? -1.151 0.175 -10.879 1.00 80.19 182 VAL A N 1
ATOM 1376 C CA . VAL A 1 182 ? -1.230 -0.830 -9.804 1.00 80.19 182 VAL A CA 1
ATOM 1377 C C . VAL A 1 182 ? -0.784 -0.238 -8.465 1.00 80.19 182 VAL A C 1
ATOM 1379 O O . VAL A 1 182 ? -1.474 -0.384 -7.450 1.00 80.19 182 VAL A O 1
ATOM 1382 N N . GLN A 1 183 ? 0.334 0.488 -8.457 1.00 81.62 183 GLN A N 1
ATOM 1383 C CA . GLN A 1 183 ? 0.864 1.126 -7.256 1.00 81.62 183 GLN A CA 1
ATOM 1384 C C . GLN A 1 183 ? -0.009 2.285 -6.757 1.00 81.62 183 GLN A C 1
ATOM 1386 O O . GLN A 1 183 ? 0.018 2.567 -5.560 1.00 81.62 183 GLN A O 1
ATOM 1391 N N . GLY A 1 184 ? -0.826 2.918 -7.602 1.00 79.12 184 GLY A N 1
ATOM 1392 C CA . GLY A 1 184 ? -1.857 3.865 -7.164 1.00 79.12 184 GLY A CA 1
ATOM 1393 C C . GLY A 1 184 ? -3.051 3.181 -6.482 1.00 79.12 184 GLY A C 1
ATOM 1394 O O . GLY A 1 184 ? -3.584 3.678 -5.489 1.00 79.12 184 GLY A O 1
ATOM 1395 N N . ILE A 1 185 ? -3.447 1.998 -6.957 1.00 84.81 185 ILE A N 1
ATOM 1396 C CA . ILE A 1 185 ? -4.596 1.257 -6.413 1.00 84.81 185 ILE A CA 1
ATOM 1397 C C . ILE A 1 185 ? -4.260 0.602 -5.066 1.00 84.81 185 ILE A C 1
ATOM 1399 O O . ILE A 1 185 ? -5.068 0.661 -4.134 1.00 84.81 185 ILE A O 1
ATOM 1403 N N . MET A 1 186 ? -3.074 0.002 -4.929 1.00 84.62 186 MET A N 1
ATOM 1404 C CA . MET A 1 186 ? -2.701 -0.782 -3.740 1.00 84.62 186 MET A CA 1
ATOM 1405 C C . MET A 1 186 ? -2.867 -0.027 -2.401 1.00 84.62 186 MET A C 1
ATOM 1407 O O . MET A 1 186 ? -3.579 -0.537 -1.528 1.00 84.62 186 MET A O 1
ATOM 1411 N N . PRO A 1 187 ? -2.332 1.201 -2.221 1.00 82.88 187 PRO A N 1
ATOM 1412 C CA . PRO A 1 187 ? -2.495 1.963 -0.980 1.00 82.88 187 PRO A CA 1
ATOM 1413 C C . PRO A 1 187 ? -3.944 2.355 -0.689 1.00 82.88 187 PRO A C 1
ATOM 1415 O O . PRO A 1 187 ? -4.316 2.572 0.467 1.00 82.88 187 PRO A O 1
ATOM 1418 N N . THR A 1 188 ? -4.773 2.454 -1.729 1.00 86.00 188 THR A N 1
ATOM 1419 C CA . THR A 1 188 ? -6.206 2.723 -1.587 1.00 86.00 188 THR A CA 1
ATOM 1420 C C . THR A 1 188 ? -6.887 1.542 -0.918 1.00 86.00 188 THR A C 1
ATOM 1422 O O . THR A 1 188 ? -7.529 1.688 0.124 1.00 86.00 188 THR A O 1
ATOM 1425 N N . VAL A 1 189 ? -6.700 0.348 -1.483 1.00 87.50 189 VAL A N 1
ATOM 1426 C CA . VAL A 1 189 ? -7.322 -0.878 -0.976 1.00 87.50 189 VAL A CA 1
ATOM 1427 C C . VAL A 1 189 ? -6.828 -1.189 0.435 1.00 87.50 189 VAL A C 1
ATOM 1429 O O . VAL A 1 189 ? -7.642 -1.492 1.313 1.00 87.50 189 VAL A O 1
ATOM 1432 N N . TYR A 1 190 ? -5.518 -1.078 0.677 1.00 88.50 190 TYR A N 1
ATOM 1433 C CA . TYR A 1 190 ? -4.948 -1.326 1.999 1.00 88.50 190 TYR A CA 1
ATOM 1434 C C . TYR A 1 190 ? -5.437 -0.301 3.030 1.00 88.50 190 TYR A C 1
ATOM 1436 O O . TYR A 1 190 ? -5.952 -0.696 4.077 1.00 88.50 190 TYR A O 1
ATOM 1444 N N . GLY A 1 191 ? -5.354 1.000 2.729 1.00 86.50 191 GLY A N 1
ATOM 1445 C CA . GLY A 1 191 ? -5.787 2.064 3.639 1.00 86.50 191 GLY A CA 1
ATOM 1446 C C . GLY A 1 191 ? -7.270 1.972 4.012 1.00 86.50 191 GLY A C 1
ATOM 1447 O O . GLY A 1 191 ? -7.616 2.075 5.190 1.00 86.50 191 GLY A O 1
ATOM 1448 N N . LEU A 1 192 ? -8.149 1.686 3.043 1.00 89.31 192 LEU A N 1
ATOM 1449 C CA . LEU A 1 192 ? -9.582 1.489 3.298 1.00 89.31 192 LEU A CA 1
ATOM 1450 C C . LEU A 1 192 ? -9.851 0.263 4.179 1.00 89.31 192 LEU A C 1
ATOM 1452 O O . LEU A 1 192 ? -10.654 0.338 5.112 1.00 89.31 192 LEU A O 1
ATOM 1456 N N . ARG A 1 193 ? -9.171 -0.863 3.918 1.00 90.56 193 ARG A N 1
ATOM 1457 C CA . ARG A 1 193 ? -9.289 -2.069 4.755 1.00 90.56 193 ARG A CA 1
ATOM 1458 C C . ARG A 1 193 ? -8.770 -1.820 6.167 1.00 90.56 193 ARG A C 1
ATOM 1460 O O . ARG A 1 193 ? -9.436 -2.216 7.119 1.00 90.56 193 ARG A O 1
ATOM 1467 N N . TYR A 1 194 ? -7.632 -1.143 6.302 1.00 90.50 194 TYR A N 1
ATOM 1468 C CA . TYR A 1 194 ? -7.053 -0.788 7.594 1.00 90.50 194 TYR A CA 1
ATOM 1469 C C . TYR A 1 194 ? -8.020 0.071 8.409 1.00 90.50 194 TYR A C 1
ATOM 1471 O O . TYR A 1 194 ? -8.385 -0.307 9.518 1.00 90.50 194 TYR A O 1
ATOM 1479 N N . ASN A 1 195 ? -8.519 1.166 7.832 1.00 90.81 195 ASN A N 1
ATOM 1480 C CA . ASN A 1 195 ? -9.445 2.063 8.523 1.00 90.81 195 ASN A CA 1
ATOM 1481 C C . ASN A 1 195 ? -10.770 1.370 8.858 1.00 90.81 195 ASN A C 1
ATOM 1483 O O . ASN A 1 195 ? -11.333 1.621 9.918 1.00 90.81 195 ASN A O 1
ATOM 1487 N N . LYS A 1 196 ? -11.253 0.453 8.007 1.00 92.31 196 LYS A N 1
ATOM 1488 C CA . LYS A 1 196 ? -12.438 -0.357 8.314 1.00 92.31 196 LYS A CA 1
ATOM 1489 C C . LYS A 1 196 ? -12.210 -1.263 9.526 1.00 92.31 196 LYS A C 1
ATOM 1491 O O . LYS A 1 196 ? -13.086 -1.315 10.384 1.00 92.31 196 LYS A O 1
ATOM 1496 N N . VAL A 1 197 ? -11.078 -1.967 9.594 1.00 91.56 197 VAL A N 1
ATOM 1497 C CA . VAL A 1 197 ? -10.766 -2.854 10.729 1.00 91.56 197 VAL A CA 1
ATOM 1498 C C . VAL A 1 197 ? -10.551 -2.042 12.004 1.00 91.56 197 VAL A C 1
ATOM 1500 O O . VAL A 1 197 ? -11.171 -2.367 13.005 1.00 91.56 197 VAL A O 1
ATOM 1503 N N . LEU A 1 198 ? -9.783 -0.948 11.943 1.00 91.19 198 LEU A N 1
ATOM 1504 C CA . LEU A 1 198 ? -9.585 -0.021 13.065 1.00 91.19 198 LEU A CA 1
ATOM 1505 C C . LEU A 1 198 ? -10.924 0.489 13.613 1.00 91.19 198 LEU A C 1
ATOM 1507 O O . LEU A 1 198 ? -11.193 0.384 14.799 1.00 91.19 198 LEU A O 1
ATOM 1511 N N . ARG A 1 199 ? -11.795 0.984 12.730 1.00 92.31 199 ARG A N 1
ATOM 1512 C CA . ARG A 1 199 ? -13.127 1.485 13.087 1.00 92.31 199 ARG A CA 1
ATOM 1513 C C . ARG A 1 199 ? -14.010 0.411 13.724 1.00 92.31 199 ARG A C 1
ATOM 1515 O O . ARG A 1 199 ? -14.714 0.692 14.681 1.00 92.31 199 ARG A O 1
ATOM 1522 N N . THR A 1 200 ? -13.985 -0.803 13.174 1.00 90.69 200 THR A N 1
ATOM 1523 C CA . THR A 1 200 ? -14.831 -1.907 13.654 1.00 90.69 200 THR A CA 1
ATOM 1524 C C . THR A 1 200 ? -14.347 -2.427 15.007 1.00 90.69 200 THR A C 1
ATOM 1526 O O . THR A 1 200 ? -15.175 -2.630 15.883 1.00 90.69 200 THR A O 1
ATOM 1529 N N . GLY A 1 201 ? -13.031 -2.581 15.196 1.00 87.69 201 GLY A N 1
ATOM 1530 C CA . GLY A 1 201 ? -12.448 -2.992 16.479 1.00 87.69 201 GLY A CA 1
ATOM 1531 C C . GLY A 1 201 ? -12.657 -1.966 17.597 1.00 87.69 201 GLY A C 1
ATOM 1532 O O . GLY A 1 201 ? -12.743 -2.338 18.754 1.00 87.69 201 GLY A O 1
ATOM 1533 N N . LEU A 1 202 ? -12.821 -0.687 17.247 1.00 89.88 202 LEU A N 1
ATOM 1534 C CA . LEU A 1 202 ? -13.143 0.393 18.187 1.00 89.88 202 LEU A CA 1
ATOM 1535 C C . LEU A 1 202 ? -14.655 0.620 18.381 1.00 89.88 202 LEU A C 1
ATOM 1537 O O . LEU A 1 202 ? -15.042 1.611 18.991 1.00 89.88 202 LEU A O 1
ATOM 1541 N N . GLY A 1 203 ? -15.528 -0.218 17.811 1.00 88.25 203 GLY A N 1
ATOM 1542 C CA . GLY A 1 203 ? -16.978 -0.046 17.966 1.00 88.25 203 GLY A CA 1
ATOM 1543 C C . GLY A 1 203 ? -17.531 1.254 17.364 1.00 88.25 203 GLY A C 1
ATOM 1544 O O . GLY A 1 203 ? -18.510 1.797 17.864 1.00 88.25 203 GLY A O 1
ATOM 1545 N N . LEU A 1 204 ? -16.922 1.776 16.294 1.00 89.06 204 LEU A N 1
ATOM 1546 C CA . LEU A 1 204 ? -17.349 3.019 15.643 1.00 89.06 204 LEU A CA 1
ATOM 1547 C C . LEU A 1 204 ? -18.182 2.751 14.376 1.00 89.06 204 LEU A C 1
ATOM 1549 O O . LEU A 1 204 ? -17.884 1.867 13.560 1.00 89.06 204 LEU A O 1
ATOM 1553 N N . ALA A 1 205 ? -19.217 3.554 14.144 1.00 86.69 205 ALA A N 1
ATOM 1554 C CA . ALA A 1 205 ? -20.025 3.532 12.928 1.00 86.69 205 ALA A CA 1
ATOM 1555 C C . ALA A 1 205 ? -19.306 4.239 11.763 1.00 86.69 205 ALA A C 1
ATOM 1557 O O . ALA A 1 205 ? -18.213 4.783 11.917 1.00 86.69 205 ALA A O 1
ATOM 1558 N N . LYS A 1 206 ? -19.839 4.138 10.536 1.00 85.19 206 LYS A N 1
ATOM 1559 C CA . LYS A 1 206 ? -19.134 4.591 9.311 1.00 85.19 206 LYS A CA 1
ATOM 1560 C C . LYS A 1 206 ? -18.948 6.113 9.272 1.00 85.19 206 LYS A C 1
ATOM 1562 O O . LYS A 1 206 ? -17.958 6.590 8.722 1.00 85.19 206 LYS A O 1
ATOM 1567 N N . ASP A 1 207 ? -19.889 6.829 9.860 1.00 85.62 207 ASP A N 1
ATOM 1568 C CA . ASP A 1 207 ? -19.903 8.268 10.134 1.00 85.62 207 ASP A CA 1
ATOM 1569 C C . ASP A 1 207 ? -19.059 8.665 11.359 1.00 85.62 207 ASP A C 1
ATOM 1571 O O . ASP A 1 207 ? -18.968 9.847 11.674 1.00 85.62 207 ASP A O 1
ATOM 1575 N N . LYS A 1 208 ? -18.380 7.694 11.988 1.00 84.50 208 LYS A N 1
ATOM 1576 C CA . LYS A 1 208 ? -17.627 7.809 13.243 1.00 84.50 208 LYS A CA 1
ATOM 1577 C C . LYS A 1 208 ? -18.493 7.978 14.491 1.00 84.50 208 LYS A C 1
ATOM 1579 O O . LYS A 1 208 ? -17.912 8.199 15.546 1.00 84.50 208 LYS A O 1
ATOM 1584 N N . SER A 1 209 ? -19.818 7.844 14.399 1.00 82.25 209 SER A N 1
ATOM 1585 C CA . SER A 1 209 ? -20.665 7.835 15.590 1.00 82.25 209 SER A CA 1
ATOM 1586 C C . SER A 1 209 ? -20.416 6.577 16.424 1.00 82.25 209 SER A C 1
ATOM 1588 O O . SER A 1 209 ? -19.793 5.611 15.965 1.00 82.25 209 SER A O 1
ATOM 1590 N N . ASP A 1 210 ? -20.910 6.571 17.656 1.00 82.06 210 ASP A N 1
ATOM 1591 C CA . ASP A 1 210 ? -20.814 5.390 18.498 1.00 82.06 210 ASP A CA 1
ATOM 1592 C C . ASP A 1 210 ? -21.711 4.260 17.961 1.00 82.06 210 ASP A C 1
ATOM 1594 O O . ASP A 1 210 ? -22.937 4.401 17.925 1.00 82.06 210 ASP A O 1
ATOM 1598 N N . ALA A 1 211 ? -21.126 3.125 17.558 1.00 78.50 211 ALA A N 1
ATOM 1599 C CA . ALA A 1 211 ? -21.903 1.963 17.113 1.00 78.50 211 ALA A CA 1
ATOM 1600 C C . ALA A 1 211 ? -22.483 1.147 18.279 1.00 78.50 211 ALA A C 1
ATOM 1602 O O . ALA A 1 211 ? -23.293 0.242 18.038 1.00 78.50 211 ALA A O 1
ATOM 1603 N N . LEU A 1 212 ? -22.058 1.450 19.510 1.00 76.50 212 LEU A N 1
ATOM 1604 C CA . LEU A 1 212 ? -22.622 0.912 20.746 1.00 76.50 212 LEU A CA 1
ATOM 1605 C C . LEU A 1 212 ? -23.767 1.780 21.280 1.00 76.50 212 LEU A C 1
ATOM 1607 O O . LEU A 1 212 ? -24.442 1.381 22.224 1.00 76.50 212 LEU A O 1
ATOM 1611 N N . SER A 1 213 ? -24.029 2.946 20.684 1.00 65.25 213 SER A N 1
ATOM 1612 C CA . SER A 1 213 ? -25.186 3.741 21.089 1.00 65.25 213 SER A CA 1
ATOM 1613 C C . SER A 1 213 ? -26.495 3.000 20.766 1.00 65.25 213 SER A C 1
ATOM 1615 O O . SER A 1 213 ? -26.609 2.367 19.704 1.00 65.25 213 SER A O 1
ATOM 1617 N N . PRO A 1 214 ? -27.504 3.057 21.658 1.00 63.75 214 PRO A N 1
ATOM 1618 C CA . PRO A 1 214 ? -28.828 2.542 21.354 1.00 63.75 214 PRO A CA 1
ATOM 1619 C C . PRO A 1 214 ? -29.361 3.233 20.100 1.00 63.75 214 PRO A C 1
ATOM 1621 O O . PRO A 1 214 ? -29.436 4.460 20.045 1.00 63.75 214 PRO A O 1
ATOM 1624 N N . SER A 1 215 ? -29.732 2.455 19.085 1.00 63.44 215 SER A N 1
ATOM 1625 C CA . SER A 1 215 ? -30.288 3.001 17.842 1.00 63.44 215 SER A CA 1
ATOM 1626 C C . SER A 1 215 ? -31.726 2.544 17.649 1.00 63.44 215 SER A C 1
ATOM 1628 O O . SER A 1 215 ? -32.052 1.370 17.831 1.00 63.44 215 SER A O 1
ATOM 1630 N N . LEU A 1 216 ? -32.580 3.501 17.289 1.00 58.62 216 LEU A N 1
ATOM 1631 C CA . LEU A 1 216 ? -33.978 3.304 16.921 1.00 58.62 216 LEU A CA 1
ATOM 1632 C C . LEU A 1 216 ? -34.093 3.421 15.400 1.00 58.62 216 LEU A C 1
ATOM 1634 O O . LEU A 1 216 ? -33.844 4.482 14.829 1.00 58.62 216 LEU A O 1
ATOM 1638 N N . GLY A 1 217 ? -34.439 2.317 14.746 1.00 64.25 217 GLY A N 1
ATOM 1639 C CA . GLY A 1 217 ? -34.701 2.256 13.313 1.00 64.25 217 GLY A CA 1
ATOM 1640 C C . GLY A 1 217 ? -36.190 2.087 13.034 1.00 64.25 217 GLY A C 1
ATOM 1641 O O . GLY A 1 217 ? -36.867 1.316 13.711 1.00 64.25 217 GLY A O 1
ATOM 1642 N N . PHE A 1 218 ? -36.689 2.774 12.007 1.00 68.88 218 PHE A N 1
ATOM 1643 C CA . PHE A 1 218 ? -38.043 2.584 11.493 1.00 68.88 218 PHE A CA 1
ATOM 1644 C C . PHE A 1 218 ? -37.968 1.813 10.180 1.00 68.88 218 PHE A C 1
ATOM 1646 O O . PHE A 1 218 ? -37.353 2.283 9.222 1.00 68.88 218 PHE A O 1
ATOM 1653 N N . ALA A 1 219 ? -38.581 0.633 10.133 1.00 72.06 219 ALA A N 1
ATOM 1654 C CA . ALA A 1 219 ? -38.649 -0.173 8.920 1.00 72.06 219 ALA A CA 1
ATOM 1655 C C . ALA A 1 219 ? -40.116 -0.398 8.523 1.00 72.06 219 ALA A C 1
ATOM 1657 O O . ALA A 1 219 ? -40.916 -0.817 9.367 1.00 72.06 219 ALA A O 1
ATOM 1658 N N . PRO A 1 220 ? -40.495 -0.126 7.262 1.00 68.25 220 PRO A N 1
ATOM 1659 C CA . PRO A 1 220 ? -41.810 -0.486 6.768 1.00 68.25 220 PRO A CA 1
ATOM 1660 C C . PRO A 1 220 ? -41.883 -1.996 6.528 1.00 68.25 220 PRO A C 1
ATOM 1662 O O . PRO A 1 220 ? -41.000 -2.582 5.900 1.00 68.25 220 PRO A O 1
ATOM 1665 N N . ILE A 1 221 ? -42.962 -2.619 6.988 1.00 76.06 221 ILE A N 1
ATOM 1666 C CA . ILE A 1 221 ? -43.246 -4.034 6.777 1.00 76.06 221 ILE A CA 1
ATOM 1667 C C . ILE A 1 221 ? -44.487 -4.171 5.911 1.00 76.06 221 ILE A C 1
ATOM 1669 O O . ILE A 1 221 ? -45.553 -3.663 6.281 1.00 76.06 221 ILE A O 1
ATOM 1673 N N . PRO A 1 222 ? -44.371 -4.857 4.762 1.00 67.81 222 PRO A N 1
ATOM 1674 C CA . PRO A 1 222 ? -45.526 -5.155 3.941 1.00 67.81 222 PRO A CA 1
ATOM 1675 C C . PRO A 1 222 ? -46.401 -6.185 4.663 1.00 67.81 222 PRO A C 1
ATOM 1677 O O . PRO A 1 222 ? -45.970 -7.305 4.939 1.00 67.81 222 PRO A O 1
ATOM 1680 N N . THR A 1 223 ? -47.643 -5.809 4.970 1.00 73.00 223 THR A N 1
ATOM 1681 C CA . THR A 1 223 ? -48.670 -6.776 5.387 1.00 73.00 223 THR A CA 1
ATOM 1682 C C . THR A 1 223 ? -49.334 -7.406 4.167 1.00 73.00 223 THR A C 1
ATOM 1684 O O . THR A 1 223 ? -49.372 -6.810 3.089 1.00 73.00 223 THR A O 1
ATOM 1687 N N . ARG A 1 224 ? -49.874 -8.621 4.335 1.00 70.44 224 ARG A N 1
ATOM 1688 C CA . ARG A 1 224 ? -50.566 -9.381 3.273 1.00 70.44 224 ARG A CA 1
ATOM 1689 C C . ARG A 1 224 ? -51.707 -8.606 2.600 1.00 70.44 224 ARG A C 1
ATOM 1691 O O . ARG A 1 224 ? -52.013 -8.887 1.449 1.00 70.44 224 ARG A O 1
ATOM 1698 N N . ASP A 1 225 ? -52.252 -7.600 3.279 1.00 79.38 225 ASP A N 1
ATOM 1699 C CA . ASP A 1 225 ? -53.373 -6.777 2.816 1.00 79.38 225 ASP A CA 1
ATOM 1700 C C . ASP A 1 225 ? -52.923 -5.514 2.049 1.00 79.38 225 ASP A C 1
ATOM 1702 O O . ASP A 1 225 ? -53.721 -4.611 1.799 1.00 79.38 225 ASP A O 1
ATOM 1706 N N . GLY A 1 226 ? -51.629 -5.393 1.720 1.00 73.50 226 GLY A N 1
ATOM 1707 C CA . GLY A 1 226 ? -51.071 -4.245 0.991 1.00 73.50 226 GLY A CA 1
ATOM 1708 C C . GLY A 1 226 ? -50.862 -2.983 1.839 1.00 73.50 226 GLY A C 1
ATOM 1709 O O . GLY A 1 226 ? -50.490 -1.938 1.307 1.00 73.50 226 GLY A O 1
ATOM 1710 N N . ARG A 1 227 ? -51.071 -3.056 3.159 1.00 71.56 227 ARG A N 1
ATOM 1711 C CA . ARG A 1 227 ? -50.806 -1.952 4.095 1.00 71.56 227 ARG A CA 1
ATOM 1712 C C . ARG A 1 227 ? -49.349 -1.972 4.571 1.00 71.56 227 ARG A C 1
ATOM 1714 O O . ARG A 1 227 ? -48.753 -3.034 4.762 1.00 71.56 227 ARG A O 1
ATOM 1721 N N . LEU A 1 228 ? -48.781 -0.788 4.794 1.00 67.06 228 LEU A N 1
ATOM 1722 C CA . LEU A 1 228 ? -47.449 -0.626 5.380 1.00 67.06 228 LEU A CA 1
ATOM 1723 C C . LEU A 1 228 ? -47.595 -0.479 6.896 1.00 67.06 228 LEU A C 1
ATOM 1725 O O . LEU A 1 228 ? -48.179 0.495 7.371 1.00 67.06 228 LEU A O 1
ATOM 1729 N N . GLN A 1 229 ? -47.083 -1.449 7.650 1.00 73.81 229 GLN A N 1
ATOM 1730 C CA . GLN A 1 229 ? -46.923 -1.315 9.097 1.00 73.81 229 GLN A CA 1
ATOM 1731 C C . GLN A 1 229 ? -45.513 -0.820 9.398 1.00 73.81 229 GLN A C 1
ATOM 1733 O O . GLN A 1 229 ? -44.543 -1.330 8.847 1.00 73.81 229 GLN A O 1
ATOM 1738 N N . TRP A 1 230 ? -45.389 0.175 10.269 1.00 70.56 230 TRP A N 1
ATOM 1739 C CA . TRP A 1 230 ? -44.089 0.663 10.714 1.00 70.56 230 TRP A CA 1
ATOM 1740 C C . TRP A 1 230 ? -43.641 -0.144 11.925 1.00 70.56 230 TRP A C 1
ATOM 1742 O O . TRP A 1 230 ? -44.332 -0.160 12.943 1.00 70.56 230 TRP A O 1
ATOM 1752 N N . GLN A 1 231 ? -42.493 -0.809 11.823 1.00 72.19 231 GLN A N 1
ATOM 1753 C CA . GLN A 1 231 ? -41.836 -1.398 12.982 1.00 72.19 231 GLN A CA 1
ATOM 1754 C C . GLN A 1 231 ? -40.756 -0.469 13.515 1.00 72.19 231 GLN A C 1
ATOM 1756 O O . GLN A 1 231 ? -39.971 0.099 12.754 1.00 72.19 231 GLN A O 1
ATOM 1761 N N . ILE A 1 232 ? -40.728 -0.360 14.840 1.00 63.94 232 ILE A N 1
ATOM 1762 C CA . ILE A 1 232 ? -39.663 0.285 15.594 1.00 63.94 232 ILE A CA 1
ATOM 1763 C C . ILE A 1 232 ? -38.710 -0.825 16.030 1.00 63.94 232 ILE A C 1
ATOM 1765 O O . ILE A 1 232 ? -39.058 -1.654 16.869 1.00 63.94 232 ILE A O 1
ATOM 1769 N N . ALA A 1 233 ? -37.522 -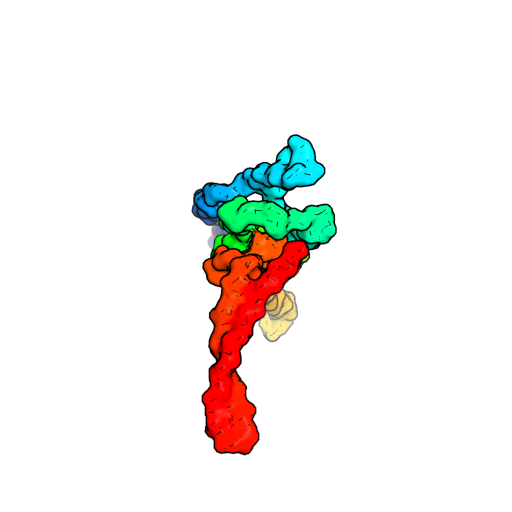0.859 15.438 1.00 63.81 233 ALA A N 1
ATOM 1770 C CA . ALA A 1 233 ? -36.454 -1.758 15.842 1.00 63.81 233 ALA A CA 1
ATOM 1771 C C . ALA A 1 233 ? -35.486 -0.990 16.744 1.00 63.81 233 ALA A C 1
ATOM 1773 O O . ALA A 1 233 ? -34.896 0.001 16.318 1.00 63.81 233 ALA A O 1
ATOM 1774 N N . ALA A 1 234 ? -35.323 -1.444 17.984 1.00 57.53 234 ALA A N 1
ATOM 1775 C CA . ALA A 1 234 ? -34.309 -0.927 18.892 1.00 57.53 234 ALA A CA 1
ATOM 1776 C C . ALA A 1 234 ? -33.133 -1.906 18.937 1.00 57.53 234 ALA A C 1
ATOM 1778 O O . ALA A 1 234 ? -33.317 -3.089 19.231 1.00 57.53 234 ALA A O 1
ATOM 1779 N N . ARG A 1 235 ? -31.919 -1.424 18.660 1.00 55.59 235 ARG A N 1
ATOM 1780 C CA . ARG A 1 235 ? -30.695 -2.179 18.945 1.00 55.59 235 ARG A CA 1
ATOM 1781 C C . ARG A 1 235 ? -30.181 -1.740 20.307 1.00 55.59 235 ARG A C 1
ATOM 1783 O O . ARG A 1 235 ? -29.660 -0.636 20.431 1.00 55.59 235 ARG A O 1
ATOM 1790 N N . ILE A 1 236 ? -30.339 -2.605 21.302 1.00 60.66 236 ILE A N 1
ATOM 1791 C CA . ILE A 1 236 ? -29.766 -2.433 22.638 1.00 60.66 236 ILE A CA 1
ATOM 1792 C C . ILE A 1 236 ? -28.545 -3.359 22.704 1.00 60.66 236 ILE A C 1
ATOM 1794 O O . ILE A 1 236 ? -28.723 -4.575 22.604 1.00 60.66 236 ILE A O 1
ATOM 1798 N N . PRO A 1 237 ? -27.311 -2.833 22.788 1.00 54.16 237 PRO A N 1
ATOM 1799 C CA . PRO A 1 237 ? -26.156 -3.670 23.068 1.00 54.16 237 PRO A CA 1
ATOM 1800 C C . PRO A 1 237 ? -26.288 -4.202 24.496 1.00 54.16 237 PRO A C 1
ATOM 1802 O O . PRO A 1 237 ? -26.405 -3.424 25.438 1.00 54.16 237 PRO A O 1
ATOM 1805 N N . LEU A 1 238 ? -26.330 -5.526 24.641 1.00 51.16 238 LEU A N 1
ATOM 1806 C CA . LEU A 1 238 ? -26.210 -6.177 25.942 1.00 51.16 238 LEU A CA 1
ATOM 1807 C C . LEU A 1 238 ? -24.733 -6.097 26.344 1.00 51.16 238 LEU A C 1
ATOM 1809 O O . LEU A 1 238 ? -23.886 -6.555 25.574 1.00 51.16 238 LEU A O 1
ATOM 1813 N N . GLN A 1 239 ? -24.459 -5.442 27.474 1.00 48.12 239 GLN A N 1
ATOM 1814 C CA . GLN A 1 239 ? -23.157 -5.464 28.148 1.00 48.12 239 GLN A CA 1
ATOM 1815 C C . GLN A 1 239 ? -22.958 -6.808 28.844 1.00 48.12 239 GLN A C 1
ATOM 1817 O O . GLN A 1 239 ? -23.951 -7.314 29.418 1.00 48.12 239 GLN A O 1
#

Foldseek 3Di:
DVVVVVVVVVVVVVVVVVCVVPVCPVVVVVLVVVVVVVCVLQDWDWDDAPVDPGTDTDHQDALVVLVVVLVVDQLQSDDLVSLLSCLVRRADDQVSLLVCCLVPWQLVSCVSNVNPVSNNLRVVLLVQLVVLQVQLVVLCVVCCCCCVPVNDPPDPPDPVSNVSSVCSNVVSVVSSVVSSVSSSVVSNVRSVVSSVSSCVSNCADPVRHRVQDWDWDWDWDQDPVRDTDIDTDIDHDDD